Protein AF-A0A380ZPA5-F1 (afdb_monomer_lite)

Foldseek 3Di:
DPDACLLVFQAAVQQVLLLVLLLVLVVVVVDPFAAEEEELAQFLFKHFCPDPSVVVNVRNCNGRLVVLVDDDPPVCCVSCVLVVVLQCVVVVNDNDRGMGGTPVSSSVVSHDPRYAYEYEHQDVVRLVSNCVVCPPPPRYHGYNDRSVVVVVVCPPPDPGHHYDYDDDDDDDPPPPDDD

Structure (mmCIF, N/CA/C/O backbone):
data_AF-A0A380ZPA5-F1
#
_entry.id   AF-A0A380ZPA5-F1
#
loop_
_atom_site.group_PDB
_atom_site.id
_atom_site.type_symbol
_atom_site.label_atom_id
_atom_site.label_alt_id
_atom_site.label_comp_id
_atom_site.label_asym_id
_atom_site.label_entity_id
_atom_site.label_seq_id
_atom_site.pdbx_PDB_ins_code
_atom_site.Cartn_x
_atom_site.Cartn_y
_atom_site.Cartn_z
_atom_site.occupancy
_atom_site.B_iso_or_equiv
_atom_site.auth_seq_id
_atom_site.auth_comp_id
_atom_site.auth_asym_id
_atom_site.auth_atom_id
_atom_site.pdbx_PDB_model_num
ATOM 1 N N . MET A 1 1 ? -4.816 -3.679 -20.929 1.00 52.72 1 MET A N 1
ATOM 2 C CA . MET A 1 1 ? -4.025 -2.424 -20.961 1.00 52.72 1 MET A CA 1
ATOM 3 C C . MET A 1 1 ? -2.560 -2.774 -20.755 1.00 52.72 1 MET A C 1
ATOM 5 O O . MET A 1 1 ? -2.304 -3.643 -19.942 1.00 52.72 1 MET A O 1
ATOM 9 N N . ASN A 1 2 ? -1.623 -2.099 -21.434 1.00 62.94 2 ASN A N 1
ATOM 10 C CA . ASN A 1 2 ? -0.171 -2.324 -21.273 1.00 62.94 2 ASN A CA 1
ATOM 11 C C . ASN A 1 2 ? 0.476 -1.438 -20.187 1.00 62.94 2 ASN A C 1
ATOM 13 O O . ASN A 1 2 ? 1.698 -1.348 -20.111 1.00 62.94 2 ASN A O 1
ATOM 17 N N . TYR A 1 3 ? -0.320 -0.725 -19.385 1.00 69.81 3 TYR A N 1
ATOM 18 C CA . TYR A 1 3 ? 0.208 0.091 -18.297 1.00 69.81 3 TYR A CA 1
ATOM 19 C C . TYR A 1 3 ? 0.603 -0.810 -17.126 1.00 69.81 3 TYR A C 1
ATOM 21 O O . TYR A 1 3 ? -0.211 -1.606 -16.670 1.00 69.81 3 TYR A O 1
ATOM 29 N N . ARG A 1 4 ? 1.832 -0.658 -16.628 1.00 79.19 4 ARG A N 1
ATOM 30 C CA . ARG A 1 4 ? 2.290 -1.298 -15.392 1.00 79.19 4 ARG A CA 1
ATOM 31 C C . ARG A 1 4 ? 2.780 -0.225 -14.440 1.00 79.19 4 ARG A C 1
ATOM 33 O O . ARG A 1 4 ? 3.649 0.570 -14.788 1.00 79.19 4 ARG A O 1
ATOM 40 N N . HIS A 1 5 ? 2.263 -0.235 -13.221 1.00 82.62 5 HIS A N 1
ATOM 41 C CA . HIS A 1 5 ? 2.589 0.793 -12.236 1.00 82.62 5 HIS A CA 1
ATOM 42 C C . HIS A 1 5 ? 4.057 0.740 -11.767 1.00 82.62 5 HIS A C 1
ATOM 44 O O . HIS A 1 5 ? 4.582 1.735 -11.285 1.00 82.62 5 HIS A O 1
ATOM 50 N N . ILE A 1 6 ? 4.764 -0.380 -11.969 1.00 88.50 6 ILE A N 1
ATOM 51 C CA . ILE A 1 6 ? 6.186 -0.525 -11.609 1.00 88.50 6 ILE A CA 1
ATOM 52 C C . ILE A 1 6 ? 7.104 0.521 -12.270 1.00 88.50 6 ILE A C 1
ATOM 54 O O . ILE A 1 6 ? 8.085 0.926 -11.657 1.00 88.50 6 ILE A O 1
ATOM 58 N N . TYR A 1 7 ? 6.765 1.023 -13.464 1.00 86.44 7 TYR A N 1
ATOM 59 C CA . TYR A 1 7 ? 7.535 2.084 -14.134 1.00 86.44 7 TYR A CA 1
ATOM 60 C C . TYR A 1 7 ? 7.435 3.447 -13.435 1.00 86.44 7 TYR A C 1
ATOM 62 O O . TYR A 1 7 ? 8.237 4.330 -13.712 1.00 86.44 7 TYR A O 1
ATOM 70 N N . HIS A 1 8 ? 6.451 3.639 -12.560 1.00 90.25 8 HIS A N 1
ATOM 71 C CA . HIS A 1 8 ? 6.165 4.924 -11.913 1.00 90.25 8 HIS A CA 1
ATOM 72 C C . HIS A 1 8 ? 6.123 4.815 -10.383 1.00 90.25 8 HIS A C 1
ATOM 74 O O . HIS A 1 8 ? 5.915 5.811 -9.692 1.00 90.25 8 HIS A O 1
ATOM 80 N N . ALA A 1 9 ? 6.307 3.605 -9.849 1.00 92.56 9 ALA A N 1
ATOM 81 C CA . ALA A 1 9 ? 6.177 3.326 -8.432 1.00 92.56 9 ALA A CA 1
ATOM 82 C C . ALA A 1 9 ? 7.159 4.178 -7.624 1.00 92.56 9 ALA A C 1
ATOM 84 O O . ALA A 1 9 ? 8.355 4.184 -7.901 1.00 92.56 9 ALA A O 1
ATOM 85 N N . GLY A 1 10 ? 6.649 4.881 -6.617 1.00 92.81 10 GLY A N 1
ATOM 86 C CA . GLY A 1 10 ? 7.468 5.703 -5.729 1.00 92.81 10 GLY A CA 1
ATOM 87 C C . GLY A 1 10 ? 7.876 7.052 -6.312 1.00 92.81 10 GLY A C 1
ATOM 88 O O . GLY A 1 10 ? 8.727 7.717 -5.727 1.00 92.81 10 GLY A O 1
ATOM 89 N N . ASN A 1 11 ? 7.291 7.488 -7.430 1.00 94.19 11 ASN A N 1
ATOM 90 C CA . ASN A 1 11 ? 7.480 8.850 -7.927 1.00 94.19 11 ASN A CA 1
ATOM 91 C C . ASN A 1 11 ? 6.866 9.910 -6.982 1.00 94.19 11 ASN A C 1
ATOM 93 O O . ASN A 1 11 ? 6.245 9.597 -5.964 1.00 94.19 11 ASN A O 1
ATOM 97 N N . PHE A 1 12 ? 7.028 11.196 -7.307 1.00 93.88 12 PHE A N 1
ATOM 98 C CA . PHE A 1 12 ? 6.523 12.283 -6.454 1.00 93.88 12 PHE A CA 1
ATOM 99 C C . PHE A 1 12 ? 4.993 12.243 -6.261 1.00 93.88 12 PHE A C 1
ATOM 101 O O . PHE A 1 12 ? 4.493 12.591 -5.188 1.00 93.88 12 PHE A O 1
ATOM 108 N N . ALA A 1 13 ? 4.246 11.821 -7.289 1.00 90.81 13 ALA A N 1
ATOM 109 C CA . ALA A 1 13 ? 2.791 11.753 -7.239 1.00 90.81 13 ALA A CA 1
ATOM 110 C C . ALA A 1 13 ? 2.343 10.655 -6.271 1.00 90.81 13 ALA A C 1
ATOM 112 O O . ALA A 1 13 ? 1.451 10.884 -5.456 1.00 90.81 13 ALA A O 1
ATOM 113 N N . ASP A 1 14 ? 3.012 9.503 -6.304 1.00 93.50 14 ASP A N 1
ATOM 114 C CA . ASP A 1 14 ? 2.832 8.421 -5.343 1.00 93.50 14 ASP A CA 1
ATOM 115 C C . ASP A 1 14 ? 3.123 8.869 -3.913 1.00 93.50 14 ASP A C 1
ATOM 117 O O . ASP A 1 14 ? 2.301 8.620 -3.034 1.00 93.50 14 ASP A O 1
ATOM 121 N N . VAL A 1 15 ? 4.235 9.573 -3.676 1.00 95.00 15 VAL A N 1
ATOM 122 C CA . VAL A 1 15 ? 4.579 10.102 -2.345 1.00 95.00 15 VAL A CA 1
ATOM 123 C C . VAL A 1 15 ? 3.448 10.976 -1.800 1.00 95.00 15 VAL A C 1
ATOM 125 O O . VAL A 1 15 ? 2.909 10.697 -0.728 1.00 95.00 15 VAL A O 1
ATOM 128 N N . PHE A 1 16 ? 3.025 11.988 -2.559 1.00 93.94 16 PHE A N 1
ATOM 129 C CA . PHE A 1 16 ? 1.959 12.904 -2.143 1.00 93.94 16 PHE A CA 1
ATOM 130 C C . PHE A 1 16 ? 0.638 12.171 -1.860 1.00 93.94 16 PHE A C 1
ATOM 132 O O . PHE A 1 16 ? 0.021 12.324 -0.803 1.00 93.94 16 PHE A O 1
ATOM 139 N N . LYS A 1 17 ? 0.229 11.319 -2.798 1.00 92.50 17 LYS A N 1
ATOM 140 C CA . LYS A 1 17 ? -0.993 10.515 -2.747 1.00 92.50 17 LYS A CA 1
ATOM 141 C C . LYS A 1 17 ? -1.013 9.572 -1.548 1.00 92.50 17 LYS A C 1
ATOM 143 O O . LYS A 1 17 ? -2.009 9.505 -0.831 1.00 92.50 17 LYS A O 1
ATOM 148 N N . HIS A 1 18 ? 0.078 8.857 -1.302 1.00 96.00 18 HIS A N 1
ATOM 149 C CA . HIS A 1 18 ? 0.172 7.868 -0.233 1.00 96.00 18 HIS A CA 1
ATOM 150 C C . HIS A 1 18 ? 0.243 8.497 1.160 1.00 96.00 18 HIS A C 1
ATOM 152 O O . HIS A 1 18 ? -0.350 7.947 2.095 1.00 96.00 18 HIS A O 1
ATOM 158 N N . ILE A 1 19 ? 0.852 9.680 1.292 1.00 95.75 19 ILE A N 1
ATOM 159 C CA . ILE A 1 19 ? 0.749 10.486 2.515 1.00 95.75 19 ILE A CA 1
ATOM 160 C C . ILE A 1 19 ? -0.722 10.837 2.775 1.00 95.75 19 ILE A C 1
ATOM 162 O O . ILE A 1 19 ? -1.240 10.553 3.855 1.00 95.75 19 ILE A O 1
ATOM 166 N N . ILE A 1 20 ? -1.436 11.376 1.780 1.00 95.44 20 ILE A N 1
ATOM 167 C CA . ILE A 1 20 ? -2.852 11.756 1.927 1.00 95.44 20 ILE A CA 1
ATOM 168 C C . ILE A 1 20 ? -3.727 10.558 2.298 1.00 95.44 20 ILE A C 1
ATOM 170 O O . ILE A 1 20 ? -4.506 10.644 3.247 1.00 95.44 20 ILE A O 1
ATOM 174 N N . VAL A 1 21 ? -3.588 9.432 1.595 1.00 95.00 21 VAL A N 1
ATOM 175 C CA . VAL A 1 21 ? -4.346 8.203 1.889 1.00 95.00 21 VAL A CA 1
ATOM 176 C C . VAL A 1 21 ? -4.121 7.767 3.331 1.00 95.00 21 VAL A C 1
ATOM 178 O O . VAL A 1 21 ? -5.083 7.511 4.055 1.00 95.00 21 VAL A O 1
ATOM 181 N N . THR A 1 22 ? -2.867 7.756 3.778 1.00 96.19 22 THR A N 1
ATOM 182 C CA . THR A 1 22 ? -2.514 7.396 5.154 1.00 96.19 22 THR A CA 1
ATOM 183 C C . THR A 1 22 ? -3.176 8.335 6.164 1.00 96.19 22 THR A C 1
ATOM 185 O O . THR A 1 22 ? -3.784 7.877 7.134 1.00 96.19 22 THR A O 1
ATOM 188 N N . ARG A 1 23 ? -3.168 9.650 5.906 1.00 96.06 23 ARG A N 1
ATOM 189 C CA . ARG A 1 23 ? -3.843 10.643 6.761 1.00 96.06 23 ARG A CA 1
ATOM 190 C C . ARG A 1 23 ? -5.354 10.466 6.811 1.00 96.06 23 ARG A C 1
ATOM 192 O O . ARG A 1 23 ? -5.941 10.624 7.881 1.00 96.06 23 ARG A O 1
ATOM 199 N N . ILE A 1 24 ? -5.986 10.132 5.689 1.00 95.62 24 ILE A N 1
ATOM 200 C CA . ILE A 1 24 ? -7.429 9.873 5.633 1.00 95.62 24 ILE A CA 1
ATOM 201 C C . ILE A 1 24 ? -7.773 8.641 6.472 1.00 95.62 24 ILE A C 1
ATOM 203 O O . ILE A 1 24 ? -8.703 8.697 7.277 1.00 95.62 24 ILE A O 1
ATOM 207 N N . VAL A 1 25 ? -7.013 7.550 6.343 1.00 95.81 25 VAL A N 1
ATOM 208 C CA . VAL A 1 25 ? -7.244 6.330 7.132 1.00 95.81 25 VAL A CA 1
ATOM 209 C C . VAL A 1 25 ? -7.048 6.600 8.629 1.00 95.81 25 VAL A C 1
ATOM 211 O O . VAL A 1 25 ? -7.915 6.242 9.429 1.00 95.81 25 VAL A O 1
ATOM 214 N N . GLU A 1 26 ? -5.985 7.313 9.014 1.00 96.50 26 GLU A N 1
ATOM 215 C CA . GLU A 1 26 ? -5.761 7.737 10.405 1.00 96.50 26 GLU A CA 1
ATOM 216 C C . GLU A 1 26 ? -6.884 8.619 10.954 1.00 96.50 26 GLU A C 1
ATOM 218 O O . GLU A 1 26 ? -7.314 8.469 12.101 1.00 96.50 26 GLU A O 1
ATOM 223 N N . TYR A 1 27 ? -7.422 9.514 10.130 1.00 95.56 27 TYR A N 1
ATOM 224 C CA . TYR A 1 27 ? -8.558 10.335 10.522 1.00 95.56 27 TYR A CA 1
ATOM 225 C C . TYR A 1 27 ? -9.833 9.502 10.724 1.00 95.56 27 TYR A C 1
ATOM 227 O O . TYR A 1 27 ? -10.533 9.682 11.724 1.00 95.56 27 TYR A O 1
ATOM 235 N N . LEU A 1 28 ? -10.127 8.557 9.824 1.00 94.69 28 LEU A N 1
ATOM 236 C CA . LEU A 1 28 ? -11.307 7.688 9.923 1.00 94.69 28 LEU A CA 1
ATOM 237 C C . LEU A 1 28 ? -11.281 6.801 11.177 1.00 94.69 28 LEU A C 1
ATOM 239 O O . LEU A 1 28 ? -12.335 6.574 11.779 1.00 94.69 28 LEU A O 1
ATOM 243 N N . LYS A 1 29 ? -10.092 6.378 11.629 1.00 94.81 29 LYS A N 1
ATOM 244 C CA . LYS A 1 29 ? -9.905 5.601 12.871 1.00 94.81 29 LYS A CA 1
ATOM 245 C C . LYS A 1 29 ? -10.393 6.322 14.132 1.00 94.81 29 LYS A C 1
ATOM 247 O O . LYS A 1 29 ? -10.665 5.648 15.124 1.00 94.81 29 LYS A O 1
ATOM 252 N N . ARG A 1 30 ? -10.555 7.653 14.105 1.00 94.69 30 ARG A N 1
ATOM 253 C CA . ARG A 1 30 ? -11.066 8.444 15.244 1.00 94.69 30 ARG A CA 1
ATOM 254 C C . ARG A 1 30 ? -12.532 8.158 15.571 1.00 94.69 30 ARG A C 1
ATOM 256 O O . ARG A 1 30 ? -12.965 8.432 16.684 1.00 94.69 30 ARG A O 1
ATOM 263 N N . LYS A 1 31 ? -13.307 7.621 14.623 1.00 92.50 31 LYS A N 1
ATOM 264 C CA . LYS A 1 31 ? -14.671 7.142 14.885 1.00 92.50 31 LYS A CA 1
ATOM 265 C C . LYS A 1 31 ? -14.624 5.666 15.261 1.00 92.50 31 LYS A C 1
ATOM 267 O O . LYS A 1 31 ? -14.025 4.870 14.546 1.00 92.50 31 LYS A O 1
ATOM 272 N N . GLU A 1 32 ? -15.313 5.273 16.329 1.00 91.12 32 GLU A N 1
ATOM 273 C CA . GLU A 1 32 ? -15.375 3.865 16.765 1.00 91.12 32 GLU A CA 1
ATOM 274 C C . GLU A 1 32 ? -15.997 2.944 15.705 1.00 91.12 32 GLU A C 1
ATOM 276 O O . GLU A 1 32 ? -15.604 1.786 15.544 1.00 91.12 32 GLU A O 1
ATOM 281 N N . LYS A 1 33 ? -16.941 3.490 14.931 1.00 92.69 33 LYS A N 1
ATOM 282 C CA . LYS A 1 33 ? -17.613 2.788 13.841 1.00 92.69 33 LYS A CA 1
ATOM 283 C C . LYS A 1 33 ? -16.607 2.270 12.809 1.00 92.69 33 LYS A C 1
ATOM 285 O O . LYS A 1 33 ? -15.694 2.988 12.400 1.00 92.69 33 LYS A O 1
ATOM 290 N N . ALA A 1 34 ? -16.825 1.039 12.352 1.00 93.25 34 ALA A N 1
ATOM 291 C CA . ALA A 1 34 ? -16.053 0.452 11.266 1.00 93.25 34 ALA A CA 1
ATOM 292 C C . ALA A 1 34 ? -16.174 1.278 9.975 1.00 93.25 34 ALA A C 1
ATOM 294 O O . ALA A 1 34 ? -17.246 1.810 9.653 1.00 93.25 34 ALA A O 1
ATOM 295 N N . PHE A 1 35 ? -15.091 1.317 9.205 1.00 92.81 35 PHE A N 1
ATOM 296 C CA . PHE A 1 35 ? -15.091 1.849 7.845 1.00 92.81 35 PHE A CA 1
ATOM 297 C C . PHE A 1 35 ? -14.567 0.815 6.846 1.00 92.81 35 PHE A C 1
ATOM 299 O O . PHE A 1 35 ? -13.925 -0.181 7.199 1.00 92.81 35 PHE A O 1
ATOM 306 N N . ARG A 1 36 ? -14.877 1.044 5.572 1.00 93.06 36 ARG A N 1
ATOM 307 C CA . ARG A 1 36 ? -14.347 0.267 4.455 1.00 93.06 36 ARG A CA 1
ATOM 308 C C . ARG A 1 36 ? -13.604 1.183 3.501 1.00 93.06 36 ARG A C 1
ATOM 310 O O . ARG A 1 36 ? -14.119 2.231 3.128 1.00 93.06 36 ARG A O 1
ATOM 317 N N . VAL A 1 37 ? -12.438 0.749 3.055 1.00 94.19 37 VAL A N 1
ATOM 318 C CA . VAL A 1 37 ? -11.721 1.401 1.961 1.00 94.19 37 VAL A CA 1
ATOM 319 C C . VAL A 1 37 ? -11.920 0.596 0.686 1.00 94.19 37 VAL A C 1
ATOM 321 O O . VAL A 1 37 ? -11.845 -0.633 0.711 1.00 94.19 37 VAL A O 1
ATOM 324 N N . ILE A 1 38 ? -12.215 1.289 -0.408 1.00 93.19 38 ILE A N 1
ATOM 325 C CA . ILE A 1 38 ? -12.320 0.726 -1.749 1.00 93.19 38 ILE A CA 1
ATOM 326 C C . ILE A 1 38 ? -11.183 1.326 -2.569 1.00 93.19 38 ILE A C 1
ATOM 328 O O . ILE A 1 38 ? -11.193 2.510 -2.894 1.00 93.19 38 ILE A O 1
ATOM 332 N N . ASP A 1 39 ? -10.187 0.515 -2.880 1.00 93.31 39 ASP A N 1
ATOM 333 C CA . ASP A 1 39 ? -9.111 0.894 -3.783 1.00 93.31 39 ASP A CA 1
ATOM 334 C C . ASP A 1 39 ? -9.486 0.428 -5.188 1.00 93.31 39 ASP A C 1
ATOM 336 O O . ASP A 1 39 ? -9.555 -0.773 -5.444 1.00 93.31 39 ASP A O 1
ATOM 340 N N . THR A 1 40 ? -9.832 1.369 -6.067 1.00 90.12 40 THR A N 1
ATOM 341 C CA . THR A 1 40 ? -10.398 1.040 -7.387 1.00 90.12 40 THR A CA 1
ATOM 342 C C . THR A 1 40 ? -9.342 0.609 -8.403 1.00 90.12 40 THR A C 1
ATOM 344 O O . THR A 1 40 ? -9.694 -0.015 -9.399 1.00 90.12 40 THR A O 1
ATOM 347 N N . HIS A 1 41 ? -8.078 0.962 -8.161 1.00 90.75 41 HIS A N 1
ATOM 348 C CA . HIS A 1 41 ? -6.939 0.707 -9.044 1.00 90.75 41 HIS A CA 1
ATOM 349 C C . HIS A 1 41 ? -5.741 0.311 -8.171 1.00 90.75 41 HIS A C 1
ATOM 351 O O . HIS A 1 41 ? -4.811 1.093 -7.953 1.00 90.75 41 HIS A O 1
ATOM 357 N N . ALA A 1 42 ? -5.827 -0.894 -7.614 1.00 92.44 42 ALA A N 1
ATOM 358 C CA . ALA A 1 42 ? -4.975 -1.380 -6.535 1.00 92.44 42 ALA A CA 1
ATOM 359 C C . ALA A 1 42 ? -3.543 -1.754 -6.974 1.00 92.44 42 ALA A C 1
ATOM 361 O O . ALA A 1 42 ? -2.619 -1.747 -6.151 1.00 92.44 42 ALA A O 1
ATOM 362 N N . GLY A 1 43 ? -3.332 -2.084 -8.250 1.00 93.38 43 GLY A N 1
ATOM 363 C CA . GLY A 1 43 ? -2.051 -2.565 -8.760 1.00 93.38 43 GLY A CA 1
ATOM 364 C C . GLY A 1 43 ? -1.622 -3.882 -8.108 1.00 93.38 43 GLY A C 1
ATOM 365 O O . GLY A 1 43 ? -2.445 -4.695 -7.702 1.00 93.38 43 GLY A O 1
ATOM 366 N N . ILE A 1 44 ? -0.311 -4.092 -7.962 1.00 95.81 44 ILE A N 1
ATOM 367 C CA . ILE A 1 44 ? 0.256 -5.348 -7.416 1.00 95.81 44 ILE A CA 1
ATOM 368 C C . ILE A 1 44 ? 0.543 -5.309 -5.908 1.00 95.81 44 ILE A C 1
ATOM 370 O O . ILE A 1 44 ? 1.048 -6.272 -5.330 1.00 95.81 44 ILE A O 1
ATOM 374 N N . GLY A 1 45 ? 0.249 -4.188 -5.249 1.00 96.31 45 GLY A N 1
ATOM 375 C CA . GLY A 1 45 ? 0.438 -4.005 -3.811 1.00 96.31 45 GLY A CA 1
ATOM 376 C C . GLY A 1 45 ? 1.869 -3.664 -3.376 1.00 96.31 45 GL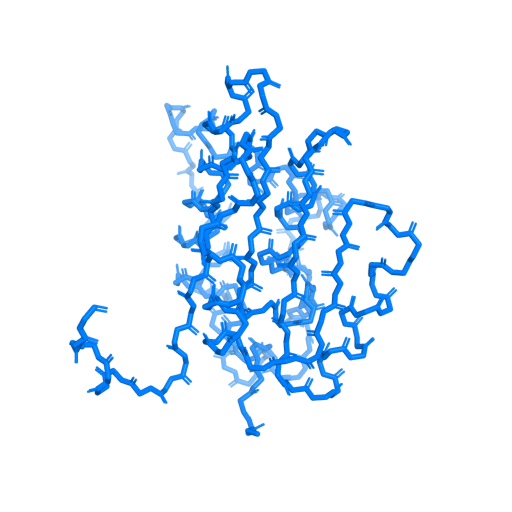Y A C 1
ATOM 377 O O . GLY A 1 45 ? 2.019 -2.743 -2.584 1.00 96.31 45 GLY A O 1
ATOM 378 N N . ILE A 1 46 ? 2.913 -4.347 -3.863 1.00 97.00 46 ILE A N 1
ATOM 379 C CA . ILE A 1 46 ? 4.326 -4.015 -3.563 1.00 97.00 46 ILE A CA 1
ATOM 380 C C . ILE A 1 46 ? 5.151 -3.994 -4.842 1.00 97.00 46 ILE A C 1
ATOM 382 O O . ILE A 1 46 ? 5.040 -4.896 -5.669 1.00 97.00 46 ILE A O 1
ATOM 386 N N . TYR A 1 47 ? 6.015 -2.992 -4.962 1.00 96.12 47 TYR A N 1
ATOM 387 C CA . TYR A 1 47 ? 6.866 -2.762 -6.121 1.00 96.12 47 TYR A CA 1
ATOM 388 C C . TYR A 1 47 ? 8.340 -2.909 -5.742 1.00 96.12 47 TYR A C 1
ATOM 390 O O . TYR A 1 47 ? 8.780 -2.298 -4.773 1.00 96.12 47 TYR A O 1
ATOM 398 N N . ASN A 1 48 ? 9.102 -3.697 -6.505 1.00 95.69 48 ASN A N 1
ATOM 399 C CA . ASN A 1 48 ? 10.553 -3.800 -6.342 1.00 95.69 48 ASN A CA 1
ATOM 400 C C . ASN A 1 48 ? 11.258 -2.705 -7.163 1.00 95.69 48 ASN A C 1
ATOM 402 O O . ASN A 1 48 ? 11.340 -2.800 -8.389 1.00 95.69 48 ASN A O 1
ATOM 406 N N . LEU A 1 49 ? 11.792 -1.689 -6.492 1.00 95.00 49 LEU A N 1
ATOM 407 C CA . LEU A 1 49 ? 12.473 -0.546 -7.105 1.00 95.00 49 LEU A CA 1
ATOM 408 C C . LEU A 1 49 ? 13.849 -0.893 -7.701 1.00 95.00 49 LEU A C 1
ATOM 410 O O . LEU A 1 49 ? 14.358 -0.123 -8.515 1.00 95.00 49 LEU A O 1
ATOM 414 N N . SER A 1 50 ? 14.405 -2.066 -7.369 1.00 92.62 50 SER A N 1
ATOM 415 C CA . SER A 1 50 ? 15.614 -2.620 -8.009 1.00 92.62 50 SER A CA 1
ATOM 416 C C . SER A 1 50 ? 15.335 -3.365 -9.325 1.00 92.62 50 SER A C 1
ATOM 418 O O . SER A 1 50 ? 16.250 -3.865 -9.979 1.00 92.62 50 SER A O 1
ATOM 420 N N . SER A 1 51 ? 14.064 -3.477 -9.733 1.00 92.25 51 SER A N 1
ATOM 421 C CA . SER A 1 51 ? 13.688 -4.145 -10.985 1.00 92.25 51 SER A CA 1
ATOM 422 C C . SER A 1 51 ? 14.154 -3.378 -12.227 1.00 92.25 51 SER A C 1
ATOM 424 O O . SER A 1 51 ? 14.281 -2.149 -12.225 1.00 92.25 51 SER A O 1
ATOM 426 N N . LEU A 1 52 ? 14.352 -4.103 -13.333 1.00 91.88 52 LEU A N 1
ATOM 427 C CA . LEU A 1 52 ? 14.699 -3.511 -14.630 1.00 91.88 52 LEU A CA 1
ATOM 428 C C . LEU A 1 52 ? 13.650 -2.485 -15.079 1.00 91.88 52 LEU A C 1
ATOM 430 O O . LEU A 1 52 ? 13.990 -1.457 -15.661 1.00 91.88 52 LEU A O 1
ATOM 434 N N . GLU A 1 53 ? 12.374 -2.746 -14.806 1.00 90.94 53 GLU A N 1
ATOM 435 C CA . GLU A 1 53 ? 11.262 -1.859 -15.122 1.00 90.94 53 GLU A CA 1
ATOM 436 C C . GLU A 1 53 ? 11.338 -0.542 -14.353 1.00 90.94 53 GLU A C 1
ATOM 438 O O . GLU A 1 53 ? 11.238 0.517 -14.971 1.00 90.94 53 GLU A O 1
ATOM 443 N N . ALA A 1 54 ? 11.574 -0.591 -13.040 1.00 89.75 54 ALA A N 1
ATOM 444 C CA . ALA A 1 54 ? 11.734 0.611 -12.225 1.00 89.75 54 ALA A CA 1
ATOM 445 C C . ALA A 1 54 ? 12.976 1.418 -12.640 1.00 89.75 54 ALA A C 1
ATOM 447 O O . ALA A 1 54 ? 12.950 2.649 -12.646 1.00 89.75 54 ALA A O 1
ATOM 448 N N . HIS A 1 55 ? 14.059 0.746 -13.044 1.00 90.69 55 HIS A N 1
ATOM 449 C CA . HIS A 1 55 ? 15.279 1.408 -13.508 1.00 90.69 55 HIS A CA 1
ATOM 450 C C . HIS A 1 55 ? 15.158 2.066 -14.887 1.00 90.69 55 HIS A C 1
ATOM 452 O O . HIS A 1 55 ? 15.879 3.032 -15.136 1.00 90.69 55 HIS A O 1
ATOM 458 N N . LYS A 1 56 ? 14.259 1.591 -15.763 1.00 91.31 56 LYS A N 1
ATOM 459 C CA . LYS A 1 56 ? 14.043 2.185 -17.098 1.00 91.31 56 LYS A CA 1
ATOM 460 C C . LYS A 1 56 ? 13.636 3.657 -17.032 1.00 91.31 56 LYS A C 1
ATOM 462 O O . LYS A 1 56 ? 14.040 4.424 -17.897 1.00 91.31 56 LYS A O 1
ATOM 467 N N . THR A 1 57 ? 12.841 4.040 -16.036 1.00 91.12 57 THR A N 1
ATOM 468 C CA . THR A 1 57 ? 12.415 5.433 -15.819 1.00 91.12 57 THR A CA 1
ATOM 469 C C . THR A 1 57 ? 13.165 6.074 -14.653 1.00 91.12 57 THR A C 1
ATOM 471 O O . THR A 1 57 ? 13.528 7.244 -14.722 1.00 91.12 57 THR A O 1
ATOM 474 N N . GLY A 1 58 ? 13.417 5.316 -13.580 1.00 91.31 58 GLY A N 1
ATOM 475 C CA . GLY A 1 58 ? 14.092 5.796 -12.380 1.00 91.31 58 GLY A CA 1
ATOM 476 C C . GLY A 1 58 ? 13.311 6.842 -11.581 1.00 91.31 58 GLY A C 1
ATOM 477 O O . GLY A 1 58 ? 13.920 7.504 -10.744 1.00 91.31 58 GLY A O 1
ATOM 478 N N . GLU A 1 59 ? 12.000 7.002 -11.809 1.00 93.81 59 GLU A N 1
ATOM 479 C CA . GLU A 1 59 ? 11.193 8.077 -11.196 1.00 93.81 59 GLU A CA 1
ATOM 480 C C . GLU A 1 59 ? 11.201 8.048 -9.660 1.00 93.81 59 GLU A C 1
ATOM 482 O O . GLU A 1 59 ? 11.101 9.091 -9.014 1.00 93.81 59 GLU A O 1
ATOM 487 N N . TRP A 1 60 ? 11.365 6.866 -9.063 1.00 94.62 60 TRP A N 1
ATOM 488 C CA . TRP A 1 60 ? 11.427 6.685 -7.613 1.00 94.62 60 TRP A CA 1
ATOM 489 C C . TRP A 1 60 ? 12.587 7.435 -6.947 1.00 94.62 60 TRP A C 1
ATOM 491 O O . TRP A 1 60 ? 12.490 7.800 -5.773 1.00 94.62 60 TRP A O 1
ATOM 501 N N . ARG A 1 61 ? 13.667 7.704 -7.696 1.00 94.06 61 ARG A N 1
ATOM 502 C CA . ARG A 1 61 ? 14.835 8.440 -7.193 1.00 94.06 61 ARG A CA 1
ATOM 503 C C . ARG A 1 61 ? 14.480 9.885 -6.859 1.00 94.06 61 ARG A C 1
ATOM 505 O O . ARG A 1 61 ? 14.846 10.373 -5.797 1.00 94.06 61 ARG A O 1
ATOM 512 N N . GLU A 1 62 ? 13.702 10.530 -7.726 1.00 93.69 62 GLU A N 1
ATOM 513 C CA . GLU A 1 62 ? 13.220 11.906 -7.531 1.00 93.69 62 GLU A CA 1
ATOM 514 C C . GLU A 1 62 ? 11.937 11.988 -6.693 1.00 93.69 62 GLU A C 1
ATOM 516 O O . GLU A 1 62 ? 11.540 13.074 -6.273 1.00 93.69 62 GLU A O 1
ATOM 521 N N . GLY A 1 63 ? 11.284 10.853 -6.441 1.00 94.69 63 GLY A N 1
ATOM 522 C CA . GLY A 1 63 ? 10.144 10.745 -5.539 1.00 94.69 63 GLY A CA 1
ATOM 523 C C . GLY A 1 63 ? 10.567 10.314 -4.141 1.00 94.69 63 GLY A C 1
ATOM 524 O O . GLY A 1 63 ? 11.054 11.115 -3.342 1.00 94.69 63 GLY A O 1
ATOM 525 N N . ILE A 1 64 ? 10.341 9.040 -3.827 1.00 94.44 64 ILE A N 1
ATOM 526 C CA . ILE A 1 64 ? 10.478 8.514 -2.472 1.00 94.44 64 ILE A CA 1
ATOM 527 C C . ILE A 1 64 ? 11.914 8.569 -1.942 1.00 94.44 64 ILE A C 1
ATOM 529 O O . ILE A 1 64 ? 12.110 8.956 -0.791 1.00 94.44 64 ILE A O 1
ATOM 533 N N . GLN A 1 65 ? 12.923 8.256 -2.760 1.00 93.00 65 GLN A N 1
ATOM 534 C CA . GLN A 1 65 ? 14.315 8.273 -2.294 1.00 93.00 65 GLN A CA 1
ATOM 535 C C . GLN A 1 65 ? 14.747 9.688 -1.905 1.00 93.00 65 GLN A C 1
ATOM 537 O O . GLN A 1 65 ? 15.329 9.900 -0.839 1.00 93.00 65 GLN A O 1
ATOM 542 N N . ARG A 1 66 ? 14.429 10.674 -2.753 1.00 93.00 66 ARG A N 1
ATOM 543 C CA . ARG A 1 66 ? 14.675 12.088 -2.468 1.00 93.00 66 ARG A CA 1
ATOM 544 C C . ARG A 1 66 ? 13.910 12.559 -1.235 1.00 93.00 66 ARG A C 1
ATOM 546 O O . ARG A 1 66 ? 14.476 13.307 -0.443 1.00 93.00 66 ARG A O 1
ATOM 553 N N . PHE A 1 67 ? 12.664 12.116 -1.061 1.00 92.94 67 PHE A N 1
ATOM 554 C CA . PHE A 1 67 ? 11.867 12.447 0.119 1.00 92.94 67 PHE A CA 1
ATOM 555 C C . PHE A 1 67 ? 12.525 11.940 1.410 1.00 92.94 67 PHE A C 1
ATOM 557 O O . PHE A 1 67 ? 12.723 12.734 2.324 1.00 92.94 67 PHE A O 1
ATOM 564 N N . LEU A 1 68 ? 12.916 10.659 1.481 1.00 89.31 68 LEU A N 1
ATOM 565 C CA . LEU A 1 68 ? 13.544 10.095 2.689 1.00 89.31 68 LEU A CA 1
ATOM 566 C C . LEU A 1 68 ? 14.941 10.666 2.968 1.00 89.31 68 LEU A C 1
ATOM 568 O O . LEU A 1 68 ? 15.383 10.686 4.112 1.00 89.31 68 LEU A O 1
ATOM 572 N N . SER A 1 69 ? 15.634 11.144 1.934 1.00 89.50 69 SER A N 1
ATOM 573 C CA . SER A 1 69 ? 16.955 11.771 2.074 1.00 89.50 69 SER A CA 1
ATOM 574 C C . SER A 1 69 ? 16.885 13.223 2.569 1.00 89.50 69 SER A C 1
ATOM 576 O O . SER A 1 69 ? 17.911 13.793 2.942 1.00 89.50 69 SER A O 1
ATOM 578 N N . ALA A 1 70 ? 15.705 13.851 2.541 1.00 89.88 70 ALA A N 1
ATOM 579 C CA . ALA A 1 70 ? 15.523 15.235 2.955 1.00 89.88 70 ALA A CA 1
ATOM 580 C C . ALA A 1 70 ? 15.225 15.335 4.463 1.00 89.88 70 ALA A C 1
ATOM 582 O O . ALA A 1 70 ? 14.509 14.497 5.012 1.00 89.88 70 ALA A O 1
ATOM 583 N N . PRO A 1 71 ? 15.718 16.379 5.155 1.00 89.19 71 PRO A N 1
ATOM 584 C CA . PRO A 1 71 ? 15.350 16.614 6.543 1.00 89.19 71 PRO A CA 1
ATOM 585 C C . PRO A 1 71 ? 13.849 16.914 6.643 1.00 89.19 71 PRO A C 1
ATOM 587 O O . PRO A 1 71 ? 13.351 17.861 6.034 1.00 89.19 71 PRO A O 1
ATOM 590 N N . ILE A 1 72 ? 13.134 16.111 7.432 1.00 89.19 72 ILE A N 1
ATOM 591 C CA . ILE A 1 72 ? 11.710 16.311 7.711 1.00 89.19 72 ILE A CA 1
ATOM 592 C C . ILE A 1 72 ? 11.574 17.284 8.894 1.00 89.19 72 ILE A C 1
ATOM 594 O O . ILE A 1 72 ? 12.124 16.998 9.964 1.00 89.19 72 ILE A O 1
ATOM 598 N N . PRO A 1 73 ? 10.849 18.410 8.736 1.00 91.62 73 PRO A N 1
ATOM 599 C CA . PRO A 1 73 ? 10.540 19.324 9.833 1.00 91.62 73 PRO A CA 1
ATOM 600 C C . PRO A 1 73 ? 9.895 18.604 11.024 1.00 91.62 73 PRO A C 1
ATOM 602 O O . PRO A 1 73 ? 9.057 17.721 10.840 1.00 91.62 73 PRO A O 1
ATOM 605 N N . GLU A 1 74 ? 10.281 18.976 12.246 1.00 90.06 74 GLU A N 1
ATOM 606 C CA . GLU A 1 74 ? 9.847 18.288 13.473 1.00 90.06 74 GLU A CA 1
ATOM 607 C C . GLU A 1 74 ? 8.319 18.253 13.622 1.00 90.06 74 GLU A C 1
ATOM 609 O O . GLU A 1 74 ? 7.742 17.238 14.004 1.00 90.06 74 GLU A O 1
ATOM 614 N N . ASP A 1 75 ? 7.654 19.339 13.238 1.00 91.38 75 ASP A N 1
ATOM 615 C CA . ASP A 1 75 ? 6.201 19.499 13.256 1.00 91.38 75 ASP A CA 1
ATOM 616 C C . ASP A 1 75 ? 5.468 18.591 12.253 1.00 91.38 75 ASP A C 1
ATOM 618 O O . ASP A 1 75 ? 4.282 18.299 12.432 1.00 91.38 75 ASP A O 1
ATOM 622 N N . LEU A 1 76 ? 6.163 18.095 11.224 1.00 92.31 76 LEU A N 1
ATOM 623 C CA . LEU A 1 76 ? 5.610 17.177 10.228 1.00 92.31 76 LEU A CA 1
ATOM 624 C C . LEU A 1 76 ? 5.871 15.701 10.538 1.00 92.31 76 LEU A C 1
ATOM 626 O O . LEU A 1 76 ? 5.187 14.852 9.963 1.00 92.31 76 LEU A O 1
ATOM 630 N N . LYS A 1 77 ? 6.791 15.369 11.452 1.00 91.44 77 LYS A N 1
ATOM 631 C CA . LYS A 1 77 ? 7.136 13.970 11.763 1.00 91.44 77 LYS A CA 1
ATOM 632 C C . LYS A 1 77 ? 5.916 13.167 12.199 1.00 91.44 77 LYS A C 1
ATOM 634 O O . LYS A 1 77 ? 5.503 12.262 11.488 1.00 91.44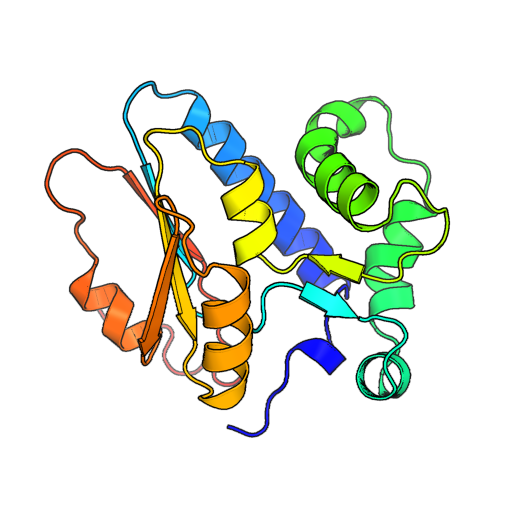 77 LYS A O 1
ATOM 639 N N . THR A 1 78 ? 5.206 13.617 13.234 1.00 92.31 78 THR A N 1
ATOM 640 C CA . THR A 1 78 ? 3.973 12.962 13.719 1.00 92.31 78 THR A CA 1
ATOM 641 C C . THR A 1 78 ? 2.885 12.829 12.648 1.00 92.31 78 THR A C 1
ATOM 643 O O . THR A 1 78 ? 2.043 11.926 12.695 1.00 92.31 78 THR A O 1
ATOM 646 N N . LEU A 1 79 ? 2.858 13.736 11.666 1.00 94.38 79 LEU A N 1
ATOM 647 C CA . LEU A 1 79 ? 1.931 13.632 10.545 1.00 94.38 79 LEU A CA 1
ATOM 648 C C . LEU A 1 79 ? 2.302 12.457 9.628 1.00 94.38 79 LEU A C 1
ATOM 650 O O . LEU A 1 79 ? 1.404 11.732 9.185 1.00 94.38 79 LEU A O 1
ATOM 654 N N . LEU A 1 80 ? 3.596 12.291 9.366 1.00 95.75 80 LEU A N 1
ATOM 655 C CA . LEU A 1 80 ? 4.178 11.367 8.398 1.00 95.75 80 LEU A CA 1
ATOM 656 C C . LEU A 1 80 ? 4.504 9.985 8.978 1.00 95.75 80 LEU A C 1
ATOM 658 O O . LEU A 1 80 ? 4.503 9.026 8.209 1.00 95.75 80 LEU A O 1
ATOM 662 N N . ASP A 1 81 ? 4.705 9.859 10.294 1.00 94.94 81 ASP A N 1
ATOM 663 C CA . ASP A 1 81 ? 5.107 8.614 10.966 1.00 94.94 81 ASP A CA 1
ATOM 664 C C . ASP A 1 81 ? 4.293 7.391 10.521 1.00 94.94 81 ASP A C 1
ATOM 666 O O . ASP A 1 81 ? 4.900 6.376 10.189 1.00 94.94 81 ASP A O 1
ATOM 670 N N . PRO A 1 82 ? 2.944 7.431 10.419 1.00 96.12 82 PRO A N 1
ATOM 671 C CA . PRO A 1 82 ? 2.194 6.242 10.018 1.00 96.12 82 PRO A CA 1
ATOM 672 C C . PRO A 1 82 ? 2.535 5.762 8.601 1.00 96.12 82 PRO A C 1
ATOM 674 O O . PRO A 1 82 ? 2.428 4.574 8.322 1.00 96.12 82 PRO A O 1
ATOM 677 N N . TRP A 1 83 ? 2.943 6.668 7.709 1.00 96.81 83 TRP A N 1
ATOM 678 C CA . TRP A 1 83 ? 3.360 6.333 6.350 1.00 96.81 83 TRP A CA 1
ATOM 679 C C . TRP A 1 83 ? 4.833 5.907 6.307 1.00 96.81 83 TRP A C 1
ATOM 681 O O . TRP A 1 83 ? 5.126 4.846 5.754 1.00 96.81 83 TRP A O 1
ATOM 691 N N . CYS A 1 84 ? 5.733 6.667 6.945 1.00 94.94 84 CYS A N 1
ATOM 692 C CA . CYS A 1 84 ? 7.160 6.332 7.022 1.00 94.94 84 CYS A CA 1
ATOM 693 C C . CYS A 1 84 ? 7.381 4.967 7.685 1.00 94.94 84 CYS A C 1
ATOM 695 O O . CYS A 1 84 ? 8.032 4.113 7.099 1.00 94.94 84 CYS A O 1
ATOM 697 N N . ASN A 1 85 ? 6.720 4.694 8.815 1.00 95.00 85 ASN A N 1
ATOM 698 C CA . ASN A 1 85 ? 6.861 3.430 9.543 1.00 95.00 85 ASN A CA 1
ATOM 699 C C . ASN A 1 85 ? 6.490 2.203 8.696 1.00 95.00 85 ASN A C 1
ATOM 701 O O . ASN A 1 85 ? 7.067 1.136 8.883 1.00 95.00 85 ASN A O 1
ATOM 705 N N . ILE A 1 86 ? 5.527 2.319 7.770 1.00 96.69 86 ILE A N 1
ATOM 706 C CA . ILE A 1 86 ? 5.165 1.204 6.877 1.00 96.69 86 ILE A CA 1
ATOM 707 C C . ILE A 1 86 ? 6.249 0.984 5.819 1.00 96.69 86 ILE A C 1
ATOM 709 O O . ILE A 1 86 ? 6.545 -0.162 5.482 1.00 96.69 86 ILE A O 1
ATOM 713 N N . ILE A 1 87 ? 6.829 2.063 5.289 1.00 95.69 87 ILE A N 1
ATOM 714 C CA . ILE A 1 87 ? 7.936 1.986 4.328 1.00 95.69 87 ILE A CA 1
ATOM 715 C C . ILE A 1 87 ? 9.173 1.401 5.011 1.00 95.69 87 ILE A C 1
ATOM 717 O O . ILE A 1 87 ? 9.760 0.461 4.478 1.00 95.69 87 ILE A O 1
ATOM 721 N N . ASP A 1 88 ? 9.507 1.882 6.205 1.00 93.94 88 ASP A N 1
ATOM 722 C CA . ASP A 1 88 ? 10.651 1.412 6.984 1.00 93.94 88 ASP A CA 1
ATOM 723 C C . ASP A 1 88 ? 10.487 -0.060 7.364 1.00 93.94 88 ASP A C 1
ATOM 725 O O . ASP A 1 88 ? 11.393 -0.857 7.141 1.00 93.94 88 ASP A O 1
ATOM 729 N N . ALA A 1 89 ? 9.306 -0.463 7.848 1.00 94.19 89 ALA A N 1
ATOM 730 C CA . ALA A 1 89 ? 9.023 -1.861 8.175 1.00 94.19 89 ALA A CA 1
ATOM 731 C C . ALA A 1 89 ? 9.105 -2.785 6.950 1.00 94.19 89 ALA A C 1
ATOM 733 O O . ALA A 1 89 ? 9.496 -3.942 7.081 1.00 94.19 89 ALA A O 1
ATOM 734 N N . LEU A 1 90 ? 8.742 -2.293 5.761 1.00 94.94 90 LEU A N 1
ATOM 735 C CA . LEU A 1 90 ? 8.844 -3.063 4.521 1.00 94.94 90 LEU A CA 1
ATOM 736 C C . LEU A 1 90 ? 10.294 -3.226 4.038 1.00 94.94 90 LEU A C 1
ATOM 738 O O . LEU A 1 90 ? 10.590 -4.192 3.337 1.00 94.94 90 LEU A O 1
ATOM 742 N N . ASN A 1 91 ? 11.171 -2.292 4.395 1.00 94.25 91 ASN A N 1
ATOM 743 C CA . ASN A 1 91 ? 12.581 -2.287 4.009 1.00 94.25 91 ASN A CA 1
ATOM 744 C C . ASN A 1 91 ? 13.505 -2.625 5.187 1.00 94.25 91 ASN A C 1
ATOM 746 O O . ASN A 1 91 ? 14.697 -2.366 5.112 1.00 94.25 91 ASN A O 1
ATOM 750 N N . GLU A 1 92 ? 12.962 -3.173 6.279 1.00 90.31 92 GLU A N 1
ATOM 751 C CA . GLU A 1 92 ? 13.718 -3.592 7.469 1.00 90.31 92 GLU A CA 1
ATOM 752 C C . GLU A 1 92 ? 14.595 -2.478 8.087 1.00 90.31 92 GLU A C 1
ATOM 754 O O . GLU A 1 92 ? 15.574 -2.748 8.776 1.00 90.31 92 GLU A O 1
ATOM 759 N N . GLY A 1 93 ? 14.224 -1.208 7.881 1.00 77.06 93 GLY A N 1
ATOM 760 C CA . GLY A 1 93 ? 14.985 -0.044 8.348 1.00 77.06 93 GLY A CA 1
ATOM 761 C C . GLY A 1 93 ? 16.266 0.254 7.556 1.00 77.06 93 GLY A C 1
ATOM 762 O O . GLY A 1 93 ? 17.080 1.064 8.006 1.00 77.06 93 GLY A O 1
ATOM 763 N N . GLU A 1 94 ? 16.459 -0.378 6.396 1.00 79.00 94 GLU A N 1
ATOM 764 C CA . GLU A 1 94 ? 17.586 -0.103 5.505 1.00 79.00 94 GLU A CA 1
ATOM 765 C C . GLU A 1 94 ? 17.548 1.328 4.953 1.00 79.00 94 GLU A C 1
ATOM 767 O O . GLU A 1 94 ? 16.489 1.911 4.711 1.00 79.00 94 GLU A O 1
ATOM 772 N N . LYS A 1 95 ? 18.734 1.908 4.723 1.00 72.50 95 LYS A N 1
ATOM 773 C CA . LYS A 1 95 ? 18.859 3.289 4.212 1.00 72.50 95 LYS A CA 1
ATOM 774 C C . LYS A 1 95 ? 18.424 3.432 2.754 1.00 72.50 95 LYS A C 1
ATOM 776 O O . LYS A 1 95 ? 18.028 4.520 2.336 1.00 72.50 95 LYS A O 1
ATOM 781 N N . GLU A 1 96 ? 18.560 2.366 1.974 1.00 82.06 96 GLU A N 1
ATOM 782 C CA . GLU A 1 96 ? 18.146 2.333 0.576 1.00 82.06 96 GLU A CA 1
ATOM 783 C C . GLU A 1 96 ? 16.815 1.601 0.444 1.00 82.06 96 GLU A C 1
ATOM 785 O O . GLU A 1 96 ? 16.645 0.486 0.935 1.00 82.06 96 GLU A O 1
ATOM 790 N N . ILE A 1 97 ? 15.866 2.224 -0.253 1.00 88.81 97 ILE A N 1
ATOM 791 C CA . ILE A 1 97 ? 14.547 1.633 -0.454 1.00 88.81 97 ILE A CA 1
ATOM 792 C C . ILE A 1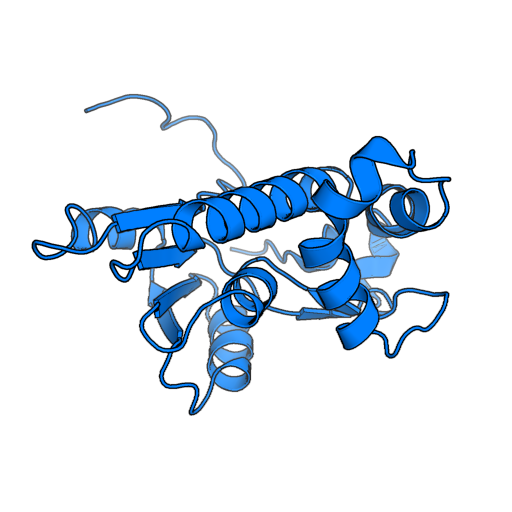 97 ? 14.611 0.651 -1.615 1.00 88.81 97 ILE A C 1
ATOM 794 O O . ILE A 1 97 ? 14.809 1.037 -2.769 1.00 88.81 97 ILE A O 1
ATOM 798 N N . VAL A 1 98 ? 14.347 -0.615 -1.319 1.00 93.44 98 VAL A N 1
ATOM 799 C CA . VAL A 1 98 ? 14.235 -1.675 -2.325 1.00 93.44 98 VAL A CA 1
ATOM 800 C C . VAL A 1 98 ? 12.775 -1.917 -2.687 1.00 93.44 98 VAL A C 1
ATOM 802 O O . VAL A 1 98 ? 12.448 -2.145 -3.851 1.00 93.44 98 VAL A O 1
ATOM 805 N N . PHE A 1 99 ? 11.873 -1.830 -1.712 1.00 96.44 99 PHE A N 1
ATOM 806 C CA . PHE A 1 99 ? 10.458 -2.123 -1.887 1.00 96.44 99 PHE A CA 1
ATOM 807 C C . PHE A 1 99 ? 9.589 -0.914 -1.563 1.00 96.44 99 PHE A C 1
ATOM 809 O O . PHE A 1 99 ? 9.677 -0.322 -0.488 1.00 96.44 99 PHE A O 1
ATOM 816 N N . TYR A 1 100 ? 8.684 -0.584 -2.481 1.00 97.06 100 TYR A N 1
ATOM 817 C CA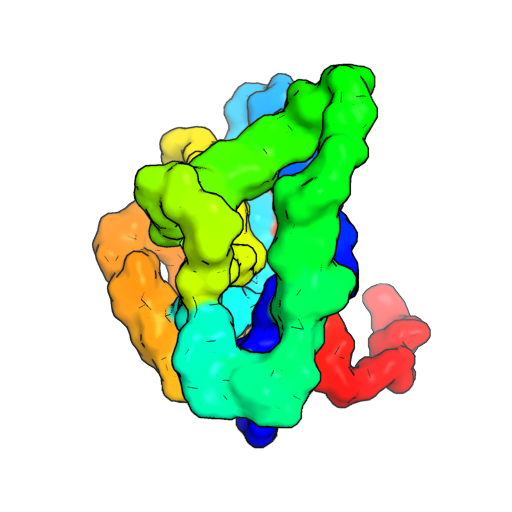 . TYR A 1 100 ? 7.712 0.485 -2.293 1.00 97.06 100 TYR A CA 1
ATOM 818 C C . TYR A 1 100 ? 6.298 -0.081 -2.113 1.00 97.06 100 TYR A C 1
ATOM 820 O O . TYR A 1 100 ? 5.835 -0.845 -2.973 1.00 97.06 100 TYR A O 1
ATOM 828 N N . PRO A 1 101 ? 5.582 0.271 -1.027 1.00 97.25 101 PRO A N 1
ATOM 829 C CA . PRO A 1 101 ? 4.212 -0.172 -0.828 1.00 97.25 101 PRO A CA 1
ATOM 830 C C . PRO A 1 101 ? 3.248 0.664 -1.680 1.00 97.25 101 PRO A C 1
ATOM 832 O O . PRO A 1 101 ? 3.217 1.891 -1.613 1.00 97.25 101 PRO A O 1
ATOM 835 N N . GLY A 1 102 ? 2.409 -0.014 -2.458 1.00 96.06 102 GLY A N 1
ATOM 836 C CA . GLY A 1 102 ? 1.222 0.579 -3.064 1.00 96.06 102 GLY A CA 1
ATOM 837 C C . GLY A 1 102 ? 0.110 0.818 -2.040 1.00 96.06 102 GLY A C 1
ATOM 838 O O . GLY A 1 102 ? 0.146 0.316 -0.909 1.00 96.06 102 GLY A O 1
ATOM 839 N N . SER A 1 103 ? -0.930 1.536 -2.464 1.00 95.81 103 SER A N 1
ATOM 840 C CA . SER A 1 103 ? -2.070 1.888 -1.614 1.00 95.81 103 SER A CA 1
ATOM 841 C C . SER A 1 103 ? -2.742 0.703 -0.902 1.00 95.81 103 SER A C 1
ATOM 843 O O . SER A 1 103 ? -3.015 0.862 0.290 1.00 95.81 103 SER A O 1
ATOM 845 N N . PRO A 1 104 ? -2.934 -0.499 -1.493 1.00 96.81 104 PRO A N 1
ATOM 846 C CA . PRO A 1 104 ? -3.577 -1.603 -0.777 1.00 96.81 104 PRO A CA 1
ATOM 847 C C . PRO A 1 104 ? -2.795 -2.047 0.460 1.00 96.81 104 PRO A C 1
ATOM 849 O O . PRO A 1 104 ? -3.388 -2.366 1.488 1.00 96.81 104 PRO A O 1
ATOM 852 N N . VAL A 1 105 ? -1.461 -2.050 0.376 1.00 97.88 105 VAL A N 1
ATOM 853 C CA . VAL A 1 105 ? -0.588 -2.451 1.488 1.00 97.88 105 VAL A CA 1
ATOM 854 C C . VAL A 1 105 ? -0.588 -1.380 2.566 1.00 97.88 105 VAL A C 1
ATOM 856 O O . VAL A 1 105 ? -0.793 -1.714 3.730 1.00 97.88 105 VAL A O 1
ATOM 859 N N . LEU A 1 106 ? -0.454 -0.107 2.181 1.00 97.81 106 LEU A N 1
ATOM 860 C CA . LEU A 1 106 ? -0.540 1.018 3.115 1.00 97.81 106 LEU A CA 1
ATOM 861 C C . LEU A 1 106 ? -1.859 0.998 3.886 1.00 97.81 106 LEU A C 1
ATOM 863 O O . LEU A 1 106 ? -1.871 0.978 5.113 1.00 97.81 106 LEU A O 1
ATOM 867 N N . ILE A 1 107 ? -2.980 0.926 3.166 1.00 97.69 107 ILE A N 1
ATOM 868 C CA . ILE A 1 107 ? -4.311 0.890 3.770 1.00 97.69 107 ILE A CA 1
ATOM 869 C C . ILE A 1 107 ? -4.420 -0.304 4.713 1.00 97.69 107 ILE A C 1
ATOM 871 O O . ILE A 1 107 ? -4.828 -0.132 5.861 1.00 97.69 107 ILE A O 1
ATOM 875 N N . ARG A 1 108 ? -4.035 -1.505 4.260 1.00 97.75 108 ARG A N 1
ATOM 876 C CA . ARG A 1 108 ? -4.181 -2.729 5.050 1.00 97.75 108 ARG A CA 1
ATOM 877 C C . ARG A 1 108 ? -3.394 -2.694 6.361 1.00 97.75 108 ARG A C 1
ATOM 879 O O . ARG A 1 108 ? -3.915 -3.178 7.368 1.00 97.75 108 ARG A O 1
ATOM 886 N N . GLN A 1 109 ? -2.186 -2.136 6.365 1.00 97.69 109 GLN A N 1
ATOM 887 C CA . GLN A 1 109 ? -1.373 -2.006 7.582 1.00 97.69 109 GLN A CA 1
ATOM 888 C C . GLN A 1 109 ? -2.005 -1.054 8.611 1.00 97.69 109 GLN A C 1
ATOM 890 O O . GLN A 1 109 ? -1.833 -1.242 9.811 1.00 97.69 109 GLN A O 1
ATOM 895 N N . LEU A 1 110 ? -2.794 -0.076 8.159 1.00 97.44 110 LEU A N 1
ATOM 896 C CA . LEU A 1 110 ? -3.433 0.922 9.022 1.00 97.44 110 LEU A CA 1
ATOM 897 C C . LEU A 1 110 ? -4.812 0.493 9.561 1.00 97.44 110 LEU A C 1
ATOM 899 O O . LEU A 1 110 ? -5.313 1.095 10.514 1.00 97.44 110 LEU A O 1
ATOM 903 N N . LEU A 1 111 ? -5.460 -0.513 8.960 1.00 97.00 111 LEU A N 1
ATOM 904 C CA . LEU A 1 111 ? -6.814 -0.941 9.339 1.00 97.00 111 LEU A CA 1
ATOM 905 C C . LEU A 1 111 ? -6.880 -1.541 10.754 1.00 97.00 111 LEU A C 1
ATOM 907 O O . LEU A 1 111 ? -6.075 -2.396 11.124 1.00 97.00 111 LEU A O 1
ATOM 911 N N . ARG A 1 112 ? -7.931 -1.205 11.515 1.00 97.00 112 ARG A N 1
ATOM 912 C CA . ARG A 1 112 ? -8.277 -1.908 12.768 1.00 97.00 112 ARG A CA 1
ATOM 913 C C . ARG A 1 112 ? -8.999 -3.215 12.446 1.00 97.00 112 ARG A C 1
ATOM 915 O O . ARG A 1 112 ? -9.528 -3.380 11.351 1.00 97.00 112 ARG A O 1
ATOM 922 N N . LYS A 1 113 ? -9.127 -4.119 13.425 1.00 96.69 113 LYS A N 1
ATOM 923 C CA . LYS A 1 113 ? -9.756 -5.449 13.253 1.00 96.69 113 LYS A CA 1
ATOM 924 C C . LYS A 1 113 ? -11.160 -5.410 12.620 1.00 96.69 113 LYS A C 1
ATOM 926 O O . LYS A 1 113 ? -11.519 -6.324 11.874 1.00 96.69 113 LYS A O 1
ATOM 931 N N . GLN A 1 114 ? -11.966 -4.378 12.896 1.00 94.94 114 GLN A N 1
ATOM 932 C CA . GLN A 1 114 ? -13.310 -4.235 12.314 1.00 94.94 114 GLN A CA 1
ATOM 933 C C . GLN A 1 114 ? -13.341 -3.611 10.911 1.00 94.94 114 GLN A C 1
ATOM 935 O O . GLN A 1 114 ? -14.346 -3.744 10.212 1.00 94.94 114 GLN A O 1
ATOM 940 N N . ASP A 1 115 ? -12.267 -2.946 10.486 1.00 96.00 115 ASP A N 1
ATOM 941 C CA . ASP A 1 115 ? -12.229 -2.246 9.205 1.00 96.00 115 ASP A CA 1
ATOM 942 C C . ASP A 1 115 ? -11.922 -3.225 8.064 1.00 96.00 115 ASP A C 1
ATOM 944 O O . ASP A 1 115 ? -11.392 -4.327 8.275 1.00 96.00 115 ASP A O 1
ATOM 948 N N . ARG A 1 116 ? -12.299 -2.857 6.837 1.00 95.88 116 ARG A N 1
ATOM 949 C CA . ARG A 1 116 ? -12.165 -3.726 5.654 1.00 95.88 116 ARG A CA 1
ATOM 950 C C . ARG A 1 116 ? -11.571 -2.987 4.460 1.00 95.88 116 ARG A C 1
ATOM 952 O O . ARG A 1 116 ? -11.878 -1.818 4.248 1.00 95.88 116 ARG A O 1
ATOM 959 N N . LEU A 1 117 ? -10.813 -3.702 3.636 1.00 96.56 117 LEU A N 1
ATOM 960 C CA . LEU A 1 117 ? -10.308 -3.256 2.339 1.00 96.56 117 LEU A CA 1
ATOM 961 C C . LEU A 1 117 ? -10.980 -4.055 1.217 1.00 96.56 117 LEU A C 1
ATOM 963 O O . LEU A 1 117 ? -11.109 -5.276 1.287 1.00 96.56 117 LEU A O 1
ATOM 967 N N . THR A 1 118 ? -11.418 -3.368 0.170 1.00 95.62 118 THR A N 1
ATOM 968 C CA . THR A 1 118 ? -11.745 -3.957 -1.131 1.00 95.62 118 THR A CA 1
ATOM 969 C C . THR A 1 118 ? -10.771 -3.388 -2.149 1.00 95.62 118 THR A C 1
ATOM 971 O O . THR A 1 118 ? -10.825 -2.197 -2.428 1.00 95.62 118 THR A O 1
ATOM 974 N N . ALA A 1 119 ? -9.866 -4.220 -2.650 1.00 95.56 119 ALA A N 1
ATOM 975 C CA . ALA A 1 119 ? -8.847 -3.846 -3.620 1.00 95.56 119 ALA A CA 1
ATOM 976 C C . ALA A 1 119 ? -9.243 -4.398 -4.995 1.00 95.56 119 ALA A C 1
ATOM 978 O O . ALA A 1 119 ? -9.450 -5.604 -5.144 1.00 95.56 119 ALA A O 1
ATOM 979 N N . ILE A 1 120 ? -9.411 -3.517 -5.972 1.00 94.06 120 ILE A N 1
ATOM 980 C CA . ILE A 1 120 ? -9.881 -3.847 -7.315 1.00 94.06 120 ILE A CA 1
ATOM 981 C C . ILE A 1 120 ? -8.731 -3.637 -8.291 1.00 94.06 120 ILE A C 1
ATOM 983 O O . ILE A 1 120 ? -8.068 -2.603 -8.264 1.00 94.06 120 ILE A O 1
ATOM 987 N N . GLU A 1 121 ? -8.502 -4.631 -9.137 1.00 93.06 121 GLU A N 1
ATOM 988 C CA . GLU A 1 121 ? -7.512 -4.573 -10.204 1.00 93.06 121 GLU A CA 1
ATOM 989 C C . GLU A 1 121 ? -8.128 -5.130 -11.489 1.00 93.06 121 GLU A C 1
ATOM 991 O O . GLU A 1 121 ? -8.798 -6.162 -11.461 1.00 93.06 121 GLU A O 1
ATOM 996 N N . LEU A 1 122 ? -7.916 -4.437 -12.607 1.00 92.19 122 LEU A N 1
ATOM 997 C CA . LEU A 1 122 ? -8.464 -4.791 -13.917 1.00 92.19 122 LEU A CA 1
ATOM 998 C C . LEU A 1 122 ? -7.482 -5.642 -14.735 1.00 92.19 122 LEU A C 1
ATOM 1000 O O . LEU A 1 122 ? -7.896 -6.420 -15.592 1.00 92.19 122 LEU A O 1
ATOM 1004 N N . HIS A 1 123 ? -6.176 -5.484 -14.519 1.00 91.00 123 HIS A N 1
ATOM 1005 C CA . HIS A 1 123 ? -5.152 -6.237 -15.228 1.00 91.00 123 HIS A CA 1
ATOM 1006 C C . HIS A 1 123 ? -5.002 -7.641 -14.629 1.00 91.00 123 HIS A C 1
ATOM 1008 O O . HIS A 1 123 ? -4.553 -7.801 -13.497 1.00 91.00 123 HIS A O 1
ATOM 1014 N N . SER A 1 124 ? -5.329 -8.676 -15.409 1.00 93.38 124 SER A N 1
ATOM 1015 C CA . SER A 1 124 ? -5.401 -10.066 -14.930 1.00 93.38 124 SER A CA 1
ATOM 1016 C C . SER A 1 124 ? -4.134 -10.552 -14.221 1.00 93.38 124 SER A C 1
ATOM 1018 O O . SER A 1 124 ? -4.234 -11.184 -13.171 1.00 93.38 124 SER A O 1
ATOM 1020 N N . GLU A 1 125 ? -2.942 -10.258 -14.742 1.00 93.81 125 GLU A N 1
ATOM 1021 C CA . GLU A 1 125 ? -1.703 -10.701 -14.091 1.00 93.81 125 GLU A CA 1
ATOM 1022 C C . GLU A 1 125 ? -1.429 -9.938 -12.790 1.00 93.81 125 GLU A C 1
ATOM 1024 O O . GLU A 1 125 ? -0.991 -10.539 -11.810 1.00 93.81 125 GLU A O 1
ATOM 1029 N N . ASP A 1 126 ? -1.738 -8.637 -12.754 1.00 93.88 126 ASP A N 1
ATOM 1030 C CA . ASP A 1 126 ? -1.520 -7.818 -11.556 1.00 93.88 126 ASP A CA 1
ATOM 1031 C C . ASP A 1 126 ? -2.507 -8.226 -10.460 1.00 93.88 126 ASP A C 1
ATOM 1033 O O . ASP A 1 126 ? -2.125 -8.381 -9.299 1.00 93.88 126 ASP A O 1
ATOM 1037 N N . TYR A 1 127 ? -3.749 -8.524 -10.854 1.00 96.19 127 TYR A N 1
ATOM 1038 C CA . TYR A 1 127 ? -4.756 -9.123 -9.990 1.00 96.19 127 TYR A CA 1
ATOM 1039 C C . TYR A 1 127 ? -4.251 -10.419 -9.351 1.00 96.19 127 TYR A C 1
ATOM 1041 O O . TYR A 1 127 ? -4.400 -10.587 -8.143 1.00 96.19 127 TYR A O 1
ATOM 1049 N N . HIS A 1 128 ? -3.642 -11.335 -10.109 1.00 97.50 128 HIS A N 1
ATOM 1050 C CA . HIS A 1 128 ? -3.150 -12.593 -9.539 1.00 97.50 128 HIS A CA 1
ATOM 1051 C C . HIS A 1 128 ? -2.021 -12.373 -8.525 1.00 97.50 128 HIS A C 1
ATOM 1053 O O . HIS A 1 128 ? -2.005 -13.030 -7.478 1.00 97.50 128 HIS A O 1
ATOM 1059 N N . VAL A 1 129 ? -1.117 -11.424 -8.787 1.00 97.50 129 VAL A N 1
ATOM 1060 C CA . VAL A 1 129 ? -0.067 -11.030 -7.833 1.00 97.50 129 VAL A CA 1
ATOM 1061 C C . VAL A 1 129 ? -0.688 -10.453 -6.558 1.00 97.50 129 VAL A C 1
ATOM 1063 O O . VAL A 1 129 ? -0.363 -10.899 -5.453 1.00 97.50 129 VAL A O 1
ATOM 1066 N N . LEU A 1 130 ? -1.635 -9.524 -6.700 1.00 97.50 130 LEU A N 1
ATOM 1067 C CA . LEU A 1 130 ? -2.332 -8.880 -5.588 1.00 97.50 130 LEU A CA 1
ATOM 1068 C C . LEU A 1 130 ? -3.180 -9.871 -4.771 1.00 97.50 130 LEU A C 1
ATOM 1070 O O . LEU A 1 130 ? -3.158 -9.856 -3.540 1.00 97.50 130 LEU A O 1
ATOM 1074 N N . ALA A 1 131 ? -3.908 -10.767 -5.437 1.00 97.94 131 ALA A N 1
ATOM 1075 C CA . ALA A 1 131 ? -4.736 -11.786 -4.800 1.00 97.94 131 ALA A CA 1
ATOM 1076 C C . ALA A 1 131 ? -3.883 -12.768 -3.993 1.00 97.94 131 ALA A C 1
ATOM 1078 O O . ALA A 1 131 ? -4.230 -13.097 -2.859 1.00 97.94 131 ALA A O 1
ATOM 1079 N N . LYS A 1 132 ? -2.728 -13.181 -4.534 1.00 98.19 132 LYS A N 1
ATOM 1080 C CA . LYS A 1 132 ? -1.759 -14.003 -3.800 1.00 98.19 132 LYS A CA 1
ATOM 1081 C C . LYS A 1 132 ? -1.217 -13.265 -2.575 1.00 98.19 132 LYS A C 1
ATOM 1083 O O . LYS A 1 132 ? -1.117 -13.867 -1.509 1.00 98.19 132 LYS A O 1
ATOM 1088 N N . LYS A 1 133 ? -0.910 -11.968 -2.706 1.00 97.50 133 LYS A N 1
ATOM 1089 C CA . LYS A 1 133 ? -0.392 -11.120 -1.616 1.00 97.50 133 LYS A CA 1
ATOM 1090 C C . LYS A 1 133 ? -1.337 -11.067 -0.411 1.00 97.50 133 LYS A C 1
ATOM 1092 O O . LYS A 1 133 ? -0.861 -11.107 0.719 1.00 97.50 133 LYS A O 1
ATOM 1097 N N . PHE A 1 134 ? -2.645 -10.995 -0.652 1.00 98.00 134 PHE A N 1
ATOM 1098 C CA . PHE A 1 134 ? -3.675 -10.920 0.394 1.00 98.00 134 PHE A CA 1
ATOM 1099 C C . PHE A 1 134 ? -4.411 -12.246 0.637 1.00 98.00 134 PHE A C 1
ATOM 1101 O O . PHE A 1 134 ? -5.473 -12.269 1.261 1.00 98.00 134 PHE A O 1
ATOM 1108 N N . SER A 1 135 ? -3.868 -13.369 0.163 1.00 97.44 135 SER A N 1
ATOM 1109 C CA . SER A 1 135 ? -4.485 -14.679 0.363 1.00 97.44 135 SER A CA 1
ATOM 1110 C C . SER A 1 135 ? -4.598 -15.009 1.855 1.00 97.44 135 SER A C 1
ATOM 1112 O O . SER A 1 135 ? -3.607 -14.992 2.580 1.00 97.44 135 SER A O 1
ATOM 1114 N N . GLY A 1 136 ? -5.812 -15.324 2.314 1.00 96.25 136 GLY A N 1
ATOM 1115 C CA . GLY A 1 136 ? -6.099 -15.643 3.719 1.00 96.25 136 GLY A CA 1
ATOM 1116 C C . GLY A 1 136 ? -6.276 -14.430 4.642 1.00 96.25 136 GLY A C 1
ATOM 1117 O O . GLY A 1 136 ? -6.621 -14.601 5.811 1.00 96.25 136 GLY A O 1
ATOM 1118 N N . ASP A 1 137 ? -6.104 -13.206 4.143 1.00 97.56 137 ASP A N 1
ATOM 1119 C CA . ASP A 1 137 ? -6.319 -11.997 4.934 1.00 97.56 137 ASP A CA 1
ATOM 1120 C C . ASP A 1 137 ? -7.811 -11.649 5.028 1.00 97.56 137 ASP A C 1
ATOM 1122 O O . ASP A 1 137 ? -8.401 -11.066 4.120 1.00 97.56 137 ASP A O 1
ATOM 1126 N N . TYR A 1 138 ? -8.428 -11.963 6.167 1.00 95.69 138 TYR A N 1
ATOM 1127 C CA . TYR A 1 138 ? -9.864 -11.761 6.393 1.00 95.69 138 TYR A CA 1
ATOM 1128 C C . TYR A 1 138 ? -10.330 -10.294 6.291 1.00 95.69 138 TYR A C 1
ATOM 1130 O O . TYR A 1 138 ? -11.536 -10.037 6.182 1.00 95.69 138 TYR A O 1
ATOM 1138 N N . GLN A 1 139 ? -9.413 -9.321 6.369 1.00 96.69 139 GLN A N 1
ATOM 1139 C CA . GLN A 1 139 ? -9.750 -7.901 6.250 1.00 96.69 139 GLN A CA 1
ATOM 1140 C C . GLN A 1 139 ? -9.776 -7.413 4.800 1.00 96.69 139 GLN A C 1
ATOM 1142 O O . GLN A 1 139 ? -10.356 -6.353 4.547 1.00 96.69 139 GLN A O 1
ATOM 1147 N N . THR A 1 140 ? -9.206 -8.173 3.863 1.00 97.50 140 THR A N 1
ATOM 1148 C CA . THR A 1 140 ? -8.994 -7.744 2.480 1.00 97.50 140 THR A CA 1
ATOM 1149 C C . THR A 1 140 ? -9.766 -8.621 1.505 1.00 97.50 140 THR A C 1
ATOM 1151 O O . THR A 1 140 ? -9.684 -9.844 1.527 1.00 97.50 140 THR A O 1
ATOM 1154 N N . LYS A 1 141 ? -10.507 -7.985 0.597 1.00 96.50 141 LYS A N 1
ATOM 1155 C CA . LYS A 1 141 ? -11.113 -8.641 -0.563 1.00 96.50 141 LYS A CA 1
ATOM 1156 C C . LYS A 1 141 ? -10.449 -8.119 -1.828 1.00 96.50 141 LYS A C 1
ATOM 1158 O O . LYS A 1 141 ? -10.502 -6.917 -2.070 1.00 96.50 141 LYS A O 1
ATOM 1163 N N . VAL A 1 142 ? -9.881 -9.010 -2.636 1.00 97.19 142 VAL A N 1
ATOM 1164 C CA . VAL A 1 142 ? -9.302 -8.661 -3.940 1.00 97.19 142 VAL A CA 1
ATOM 1165 C C . VAL A 1 142 ? -10.279 -9.041 -5.053 1.00 97.19 142 VAL A C 1
ATOM 1167 O O . VAL A 1 142 ? -10.802 -10.157 -5.057 1.00 97.19 142 VAL A O 1
ATOM 1170 N N . LEU A 1 143 ? -10.556 -8.117 -5.972 1.00 95.50 143 LEU A N 1
ATOM 1171 C CA . LEU A 1 143 ? -11.521 -8.285 -7.060 1.00 95.50 143 LEU A CA 1
ATOM 1172 C C . LEU A 1 143 ? -10.854 -8.042 -8.417 1.00 95.50 143 LEU A C 1
ATOM 1174 O O . LEU A 1 143 ? -10.193 -7.025 -8.597 1.00 95.50 143 LEU A O 1
ATOM 1178 N N . HIS A 1 144 ? -11.080 -8.952 -9.366 1.00 95.50 144 HIS A N 1
ATOM 1179 C CA . HIS A 1 144 ? -10.710 -8.763 -10.768 1.00 95.50 144 HIS A CA 1
ATOM 1180 C C . HIS A 1 144 ? -11.879 -8.102 -11.503 1.00 95.50 144 HIS A C 1
ATOM 1182 O O . HIS A 1 144 ? -12.771 -8.796 -11.992 1.00 95.50 144 HIS A O 1
ATOM 1188 N N . LEU A 1 145 ? -11.9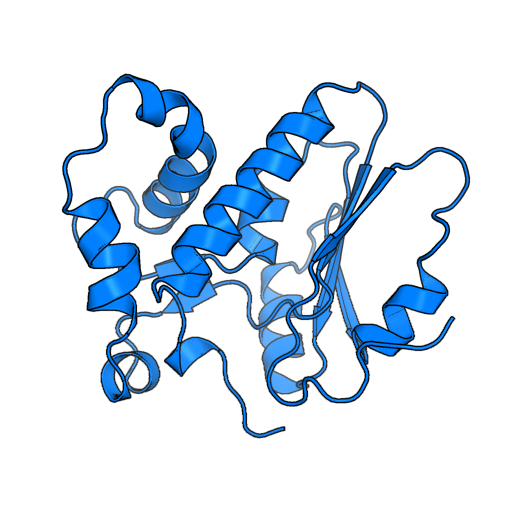45 -6.772 -11.474 1.00 91.56 145 LEU A N 1
ATOM 1189 C CA . LEU A 1 145 ? -13.057 -5.986 -12.016 1.00 91.56 145 LEU A CA 1
ATOM 1190 C C . LEU A 1 145 ? -12.551 -4.648 -12.553 1.00 91.56 145 LEU A C 1
ATOM 1192 O O . LEU A 1 145 ? -11.474 -4.181 -12.196 1.00 91.56 145 LEU A O 1
ATOM 1196 N N . ASP A 1 146 ? -13.383 -3.995 -13.357 1.00 87.00 146 ASP A N 1
ATOM 1197 C CA . ASP A 1 146 ? -13.217 -2.577 -13.652 1.00 87.00 146 ASP A CA 1
ATOM 1198 C C . ASP A 1 146 ? -13.576 -1.747 -12.406 1.00 87.00 146 ASP A C 1
ATOM 1200 O O . ASP A 1 146 ? -14.687 -1.846 -11.872 1.00 87.00 146 ASP A O 1
ATOM 1204 N N . GLY A 1 147 ? -12.625 -0.936 -11.935 1.00 80.00 147 GLY A N 1
ATOM 1205 C CA . GLY A 1 147 ? -12.768 -0.110 -10.738 1.00 80.00 147 GLY A CA 1
ATOM 1206 C C . GLY A 1 147 ? -13.901 0.915 -10.808 1.00 80.00 147 GLY A C 1
ATOM 1207 O O . GLY A 1 147 ? -14.534 1.190 -9.786 1.00 80.00 147 GLY A O 1
ATOM 1208 N N . TRP A 1 148 ? -14.205 1.439 -11.998 1.00 78.25 148 TRP A N 1
ATOM 1209 C CA . TRP A 1 148 ? -15.309 2.375 -12.214 1.00 78.25 148 TRP A CA 1
ATOM 1210 C C . TRP A 1 148 ? -16.659 1.674 -12.145 1.00 78.25 148 TRP A C 1
ATOM 1212 O O . TRP A 1 148 ? -17.564 2.141 -11.452 1.00 78.25 148 TRP A O 1
ATOM 1222 N N . LEU A 1 149 ? -16.788 0.517 -12.801 1.00 78.19 149 LEU A N 1
ATOM 1223 C CA . LEU A 1 149 ? -18.019 -0.279 -12.738 1.00 78.19 149 LEU A CA 1
ATOM 1224 C C . LEU A 1 149 ? -18.278 -0.801 -11.319 1.00 78.19 149 LEU A C 1
ATOM 1226 O O . LEU A 1 149 ? -19.417 -0.810 -10.846 1.00 78.19 149 LEU A O 1
ATOM 1230 N N . ALA A 1 150 ? -17.219 -1.194 -10.612 1.00 74.69 150 ALA A N 1
ATOM 1231 C CA . ALA A 1 150 ? -17.313 -1.686 -9.246 1.00 74.69 150 ALA A CA 1
ATOM 1232 C C . ALA A 1 150 ? -17.765 -0.597 -8.260 1.00 74.69 150 ALA A C 1
ATOM 1234 O O . ALA A 1 150 ? -18.513 -0.901 -7.325 1.00 74.69 150 ALA A O 1
ATOM 1235 N N . LEU A 1 151 ? -17.378 0.666 -8.470 1.00 72.56 151 LEU A N 1
ATOM 1236 C CA . LEU A 1 151 ? -17.734 1.773 -7.580 1.00 72.56 151 LEU A CA 1
ATOM 1237 C C . LEU A 1 151 ? -19.257 1.953 -7.458 1.00 72.56 151 LEU A C 1
ATOM 1239 O O . LEU A 1 151 ? -19.769 2.050 -6.341 1.00 72.56 151 LEU A O 1
ATOM 1243 N N . ASN A 1 152 ? -19.984 1.874 -8.578 1.00 68.75 152 ASN A N 1
ATOM 1244 C CA . ASN A 1 152 ? -21.452 1.959 -8.611 1.00 68.75 152 ASN A CA 1
ATOM 1245 C C . ASN A 1 152 ? -22.136 0.815 -7.849 1.00 68.75 152 ASN A C 1
ATOM 1247 O O . ASN A 1 152 ? -23.217 0.987 -7.300 1.00 68.75 152 ASN A O 1
ATOM 1251 N N . SER A 1 153 ? -21.504 -0.359 -7.783 1.00 65.31 153 SER A N 1
ATOM 1252 C CA . SER A 1 153 ? -22.036 -1.509 -7.038 1.00 65.31 153 SER A CA 1
ATOM 1253 C C . SER A 1 153 ? -21.759 -1.441 -5.530 1.00 65.31 153 SER A C 1
ATOM 1255 O O . SER A 1 153 ? -22.372 -2.162 -4.737 1.00 65.31 153 SER A O 1
ATOM 1257 N N . HIS A 1 154 ? -20.814 -0.591 -5.123 1.00 63.84 154 HIS A N 1
ATOM 1258 C CA . HIS A 1 154 ? -20.357 -0.471 -3.742 1.00 63.84 154 HIS A CA 1
ATOM 1259 C C . HIS A 1 154 ? -20.854 0.792 -3.032 1.00 63.84 154 HIS A C 1
ATOM 1261 O O . HIS A 1 154 ? -20.717 0.881 -1.806 1.00 63.84 154 HIS A O 1
ATOM 1267 N N . LEU A 1 155 ? -21.446 1.731 -3.773 1.00 67.12 155 LEU A N 1
ATOM 1268 C CA . LEU A 1 155 ? -22.026 2.963 -3.251 1.00 67.12 155 LEU A CA 1
ATOM 1269 C C . LEU A 1 155 ? -23.552 3.008 -3.487 1.00 67.12 155 LEU A C 1
ATOM 1271 O O . LEU A 1 155 ? -24.002 2.674 -4.578 1.00 67.12 155 LEU A O 1
ATOM 1275 N N . PRO A 1 156 ? -24.354 3.450 -2.496 1.00 60.59 156 PRO A N 1
ATOM 1276 C CA . PRO A 1 156 ? -23.952 3.763 -1.128 1.00 60.59 156 PRO A CA 1
ATOM 1277 C C . PRO A 1 156 ? -23.602 2.484 -0.344 1.00 60.59 156 PRO A C 1
ATOM 1279 O O . PRO A 1 156 ? -24.183 1.422 -0.585 1.00 60.59 156 PRO A O 1
ATOM 1282 N N . PRO A 1 157 ? -22.672 2.555 0.625 1.00 60.03 157 PRO A N 1
ATOM 1283 C CA . PRO A 1 157 ? -22.361 1.406 1.463 1.00 60.03 157 PRO A CA 1
ATOM 1284 C C . PRO A 1 157 ? -23.613 0.915 2.197 1.00 60.03 157 PRO A C 1
ATOM 1286 O O . PRO A 1 157 ? -24.497 1.702 2.551 1.00 60.03 157 PRO A O 1
ATOM 1289 N N . LYS A 1 158 ? -23.674 -0.396 2.484 1.00 56.59 158 LYS A N 1
ATOM 1290 C CA . LYS A 1 158 ? -24.708 -0.956 3.371 1.00 56.59 158 LYS A CA 1
ATOM 1291 C C . LYS A 1 158 ? -24.786 -0.101 4.642 1.00 56.59 158 LYS A C 1
ATOM 1293 O O . LYS A 1 158 ? -23.748 0.281 5.190 1.00 56.59 158 LYS A O 1
ATOM 1298 N N . LYS A 1 159 ? -26.016 0.220 5.070 1.00 46.56 159 LYS A N 1
ATOM 1299 C CA . LYS A 1 159 ? -26.295 1.130 6.192 1.00 46.56 159 LYS A CA 1
ATOM 1300 C C . LYS A 1 159 ? -25.332 0.838 7.347 1.00 46.56 159 LYS A C 1
ATOM 1302 O O . LYS A 1 159 ? -25.252 -0.298 7.787 1.00 46.56 159 LYS A O 1
ATOM 1307 N N . SER A 1 160 ? -24.655 1.892 7.810 1.00 54.03 160 SER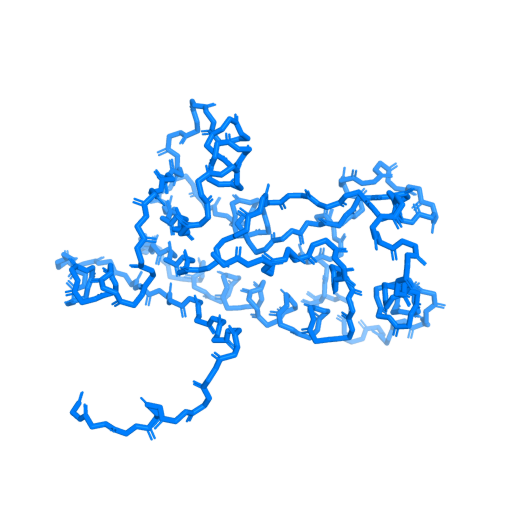 A N 1
ATOM 1308 C CA . SER A 1 160 ? -23.721 1.942 8.942 1.00 54.03 160 SER A CA 1
ATOM 1309 C C . SER A 1 160 ? -22.207 1.827 8.687 1.00 54.03 160 SER A C 1
ATOM 1311 O O . SER A 1 160 ? -21.474 1.779 9.668 1.00 54.03 160 SER A O 1
ATOM 1313 N N . VAL A 1 161 ? -21.694 1.878 7.458 1.00 59.47 161 VAL A N 1
ATOM 1314 C CA . VAL A 1 161 ? -20.231 1.864 7.212 1.00 59.47 161 VAL A CA 1
ATOM 1315 C C . VAL A 1 161 ? -19.816 3.098 6.410 1.00 59.47 161 VAL A C 1
ATOM 1317 O O . VAL A 1 161 ? -20.472 3.437 5.432 1.00 59.47 161 VAL A O 1
ATOM 1320 N N . VAL A 1 162 ? -18.760 3.799 6.837 1.00 62.81 162 VAL A N 1
ATOM 1321 C CA . VAL A 1 162 ? -18.160 4.902 6.057 1.00 62.81 162 VAL A CA 1
ATOM 1322 C C . VAL A 1 162 ? -17.284 4.294 4.962 1.00 62.81 162 VAL A C 1
ATOM 1324 O O . VAL A 1 162 ? -16.503 3.390 5.258 1.00 62.81 162 VAL A O 1
ATOM 1327 N N . SER A 1 163 ? -17.407 4.774 3.722 1.00 62.03 163 SER A N 1
ATOM 1328 C CA . SER A 1 163 ? -16.592 4.318 2.591 1.00 62.03 163 SER A CA 1
ATOM 1329 C C . SER A 1 163 ? -15.691 5.428 2.063 1.00 62.03 163 SER A C 1
ATOM 1331 O O . SER A 1 163 ? -16.161 6.536 1.826 1.00 62.03 163 SER A O 1
ATOM 1333 N N . PHE A 1 164 ? -14.407 5.119 1.878 1.00 67.75 164 PHE A N 1
ATOM 1334 C CA . PHE A 1 164 ? -13.442 5.960 1.167 1.00 67.75 164 PHE A CA 1
ATOM 1335 C C . PHE A 1 164 ? -13.020 5.236 -0.109 1.00 67.75 164 PHE A C 1
ATOM 1337 O O . PHE A 1 164 ? -12.620 4.072 -0.033 1.00 67.75 164 PHE A O 1
ATOM 1344 N N . SER A 1 165 ? -13.122 5.914 -1.251 1.00 67.19 165 SER A N 1
ATOM 1345 C CA . SER A 1 165 ? -12.738 5.360 -2.546 1.00 67.19 165 SER A CA 1
ATOM 1346 C C . SER A 1 165 ? -11.506 6.069 -3.076 1.00 67.19 165 SER A C 1
ATOM 1348 O O . SER A 1 165 ? -11.524 7.284 -3.268 1.00 67.19 165 SER A O 1
ATOM 1350 N N . LEU A 1 166 ? -10.450 5.304 -3.327 1.00 65.88 166 LEU A N 1
ATOM 1351 C CA . LEU A 1 166 ? -9.247 5.803 -3.971 1.00 65.88 166 LEU A CA 1
ATOM 1352 C C . LEU A 1 166 ? -9.392 5.603 -5.480 1.00 65.88 166 LEU A C 1
ATOM 1354 O O . LEU A 1 166 ? -9.494 4.466 -5.946 1.00 65.88 166 LEU A O 1
ATOM 1358 N N . ILE A 1 167 ? -9.468 6.705 -6.228 1.00 65.44 167 ILE A N 1
ATOM 1359 C CA . ILE A 1 167 ? -9.631 6.710 -7.685 1.00 65.44 167 ILE A CA 1
ATOM 1360 C C . ILE A 1 167 ? -8.342 7.232 -8.314 1.00 65.44 167 ILE A C 1
ATOM 1362 O O . ILE A 1 167 ? -7.970 8.385 -8.106 1.00 65.44 167 ILE A O 1
ATOM 1366 N N . HIS A 1 168 ? -7.680 6.389 -9.107 1.00 62.25 168 HIS A N 1
ATOM 1367 C CA . HIS A 1 168 ? -6.508 6.761 -9.897 1.00 62.25 168 HIS A CA 1
ATOM 1368 C C . HIS A 1 168 ? -6.817 6.569 -11.387 1.00 62.25 168 HIS A C 1
ATOM 1370 O O . HIS A 1 168 ? -6.621 5.474 -11.913 1.00 62.25 168 HIS A O 1
ATOM 1376 N N . PRO A 1 169 ? -7.312 7.594 -12.100 1.00 51.09 169 PRO A N 1
ATOM 1377 C CA . PRO A 1 169 ? -7.514 7.476 -13.534 1.00 51.09 169 PRO A CA 1
ATOM 1378 C C . PRO A 1 169 ? -6.151 7.504 -14.227 1.00 51.09 169 PRO A C 1
ATOM 1380 O O . PRO A 1 169 ? -5.498 8.544 -14.306 1.00 51.09 169 PRO A O 1
ATOM 1383 N N . LEU A 1 170 ? -5.711 6.367 -14.755 1.00 55.00 170 LEU A N 1
ATOM 1384 C CA . LEU A 1 170 ? -4.481 6.296 -15.537 1.00 55.00 170 LEU A CA 1
ATOM 1385 C C . LEU A 1 170 ? -4.861 6.195 -17.021 1.00 55.00 170 LEU A C 1
ATOM 1387 O O . LEU A 1 170 ? -5.203 5.132 -17.526 1.00 55.00 170 LEU A O 1
ATOM 1391 N N . LYS A 1 171 ? -4.807 7.364 -17.686 1.00 43.44 171 LYS A N 1
ATOM 1392 C CA . LYS A 1 171 ? -5.126 7.673 -19.101 1.00 43.44 171 LYS A CA 1
ATOM 1393 C C . LYS A 1 171 ? -6.614 7.678 -19.503 1.00 43.44 171 LYS A C 1
ATOM 1395 O O . LYS A 1 171 ? -7.075 6.793 -20.210 1.00 43.44 171 LYS A O 1
ATOM 1400 N N . ASN A 1 172 ? -7.321 8.746 -19.119 1.00 36.69 172 ASN A N 1
ATOM 1401 C CA . ASN A 1 172 ? -8.230 9.555 -19.961 1.00 36.69 172 ASN A CA 1
ATOM 1402 C C . ASN A 1 172 ? -9.017 10.533 -19.061 1.00 36.69 172 ASN A C 1
ATOM 1404 O O . ASN A 1 172 ? -9.958 10.107 -18.396 1.00 36.69 172 ASN A O 1
ATOM 1408 N N . PRO A 1 173 ? -8.692 11.839 -19.032 1.00 37.31 173 PRO A N 1
ATOM 1409 C CA . PRO A 1 173 ? -9.439 12.822 -18.239 1.00 37.31 173 PRO A CA 1
ATOM 1410 C C . PRO A 1 173 ? -10.805 13.212 -18.848 1.00 37.31 173 PRO A C 1
ATOM 1412 O O . PRO A 1 173 ? -11.446 14.134 -18.361 1.00 37.31 173 PRO A O 1
ATOM 1415 N N . VAL A 1 174 ? -11.270 12.547 -19.912 1.00 31.95 174 VAL A N 1
ATOM 1416 C CA . VAL A 1 174 ? -12.392 13.043 -20.735 1.00 31.95 174 VAL A CA 1
ATOM 1417 C C . VAL A 1 174 ? -13.783 12.700 -20.179 1.00 31.95 174 VAL A C 1
ATOM 1419 O O . VAL A 1 174 ? -14.753 13.319 -20.588 1.00 31.95 174 VAL A O 1
ATOM 1422 N N . ASN A 1 175 ? -13.910 11.819 -19.182 1.00 30.28 175 ASN A N 1
ATOM 1423 C CA . ASN A 1 175 ? -15.217 11.508 -18.573 1.00 30.28 175 ASN A CA 1
ATOM 1424 C C . ASN A 1 175 ? -15.381 12.094 -17.160 1.00 30.28 175 ASN A C 1
ATOM 1426 O O . ASN A 1 175 ? -16.060 11.522 -16.312 1.00 30.28 175 ASN A O 1
ATOM 1430 N N . PHE A 1 176 ? -14.763 13.248 -16.898 1.00 34.34 176 PHE A N 1
ATOM 1431 C CA . PHE A 1 176 ? -15.038 14.056 -15.708 1.00 34.34 176 PHE A CA 1
ATOM 1432 C C . PHE A 1 176 ? -16.165 15.040 -16.002 1.00 34.34 176 PHE A C 1
ATOM 1434 O O . PHE A 1 176 ? -15.907 16.216 -16.218 1.00 34.34 176 PHE A O 1
ATOM 1441 N N . LEU A 1 177 ? -17.392 14.530 -16.075 1.00 27.66 177 LEU A N 1
ATOM 1442 C CA . LEU A 1 177 ? -18.672 15.221 -15.887 1.00 27.66 177 LEU A CA 1
ATOM 1443 C C . LEU A 1 177 ? -19.739 14.281 -16.441 1.00 27.66 177 LEU A C 1
ATOM 1445 O O . LEU A 1 177 ? -19.702 13.968 -17.625 1.00 27.66 177 LEU A O 1
ATOM 1449 N N . VAL A 1 178 ? -20.654 13.835 -15.580 1.00 24.97 178 VAL A N 1
ATOM 1450 C CA . VAL A 1 178 ? -22.110 13.779 -15.794 1.00 24.97 178 VAL A CA 1
ATOM 1451 C C . VAL A 1 178 ? -22.727 12.768 -14.802 1.00 24.97 178 VAL A C 1
ATOM 1453 O O . VAL A 1 178 ? -22.448 11.574 -14.868 1.00 24.97 178 VAL A O 1
ATOM 1456 N N . TYR A 1 179 ? -23.582 13.342 -13.939 1.00 29.28 179 TYR A N 1
ATOM 1457 C CA . TYR A 1 179 ? -24.470 12.816 -12.882 1.00 29.28 179 TYR A CA 1
ATOM 1458 C C . TYR A 1 179 ? -23.865 12.351 -11.552 1.00 29.28 179 TYR A C 1
ATOM 1460 O O . TYR A 1 179 ? -23.261 11.262 -11.480 1.00 29.28 179 TYR A O 1
#

pLDDT: mean 86.06, std 16.87, range [24.97, 98.19]

Secondary structure (DSSP, 8-state):
----GGGTTTSHHHHHHHHHHHHHHHHHTTSSS-EEEEESS-TTSEEETTSHHHHHH-HHIIIIIHHHHSPPPHHHHHHHHHHHHHHHHHTTT-SS--EEE-HHHHHHHH--TT-EEEEEE-SHHHHHHHHHHTTT-TTEEEEES-HHHHHHHH-SPSTT-EEEEE----S-GGG----

InterPro domains:
  IPR007473 Ribosomal RNA large subunit methyltransferase J [PF04378] (32-160)
  IPR007473 Ribosomal RNA large subunit methyltransferase J [PTHR37426] (1-160)
  IPR029063 S-adenosyl-L-methionine-dependent methyltransferase superfamily [G3DSA:3.40.50.150] (1-169)
  IPR029063 S-adenosyl-L-methionine-dependent methyltransferase superfamily [SSF53335] (8-160)

Organism: Bartonella doshiae (NCBI:txid33044)

Sequence (179 aa):
MNYRHIYHAGNFADVFKHIIVTRIVEYLKRKEKAFRVIDTHAGIGIYNLSSLEAHKTGEWREGIQRFLSAPIPEDLKTLLDPWCNIIDALNEGEKEIVFYPGSPVLIRQLLRKQDRLTAIELHSEDYHVLAKKFSGDYQTKVLHLDGWLALNSHLPPKKSVVSFSLIHPLKNPVNFLVY

Radius of gyration: 16.33 Å; chains: 1; bounding box: 45×35×38 Å

=== Feature glossary ===
The record interleaves many kinds of information about one protein. Here is each kind framed as the question it answers.

Q: What does the local fold look like, residue by residue?
A: The Foldseek 3Di string encodes local tertiary geometry as a 20-letter alphabet — one character per residue — derived from the relative positions of nearby Cα atoms. Unlike the amino-acid sequence, 3Di is a direct function of the 3D structure, so two proteins with the same fold have similar 3Di strings even at low sequence identity.

Q: Which residues are in helices, strands, or loops?
A: The SS8 string is DSSP's per-residue secondary-structure call. α-helix (H) means an i→i+4 H-bond ladder; β-strand (E) means the residue participates in a β-sheet; 3₁₀ (G) and π (I) are tighter and wider helices; T/S are turns/bends; '-' is loop.

Q: How big and how compact is the whole molecule?
A: Radius of gyration (Rg) is the root-mean-square distance of Cα atoms from their centroid — a single number for overall size and compactness. A globular domain of N residues has Rg ≈ 2.2·N^0.38 Å; an extended or disordered chain has a much larger Rg. The Cα contact count is the number of residue pairs whose Cα atoms are within 8 Å and are more than four positions apart in sequence — a standard proxy for tertiary packing density. The bounding box is the smallest axis-aligned box enclosing all Cα atoms.

Q: Where is each backbone atom in 3D?
A: Structure coordinates are given as an mmCIF _atom_site loop: one row per atom with element, residue name, chain id, sequence number, and x/y/z position in Å. Only the four main-chain atoms per residue are included here; side chains are omitted to keep the record compact.

Q: What is the amino-acid chain?
A: Primary structure: the covalent order of the twenty standard amino acids along the backbone. Two proteins with the same sequence will (almost always) fold to the same structure; two with 30% identity often share a fold but not the details.

Q: What if only a Cα trace is available?
A: Three-state secondary structure (P-SEA) collapses the eight DSSP classes into helix (a), strand (b), and coil (c). P-SEA assigns these from Cα geometry alone — distances and angles — without requiring backbone oxygens, so it works on any Cα trace.

Q: What family and function is it annotated with?
A: Database cross-references. InterPro integrates a dozen domain/family signature databases into unified entries with residue-range hits. GO terms attach function/process/location labels with evidence codes. CATH codes position the fold in a four-level structural taxonomy. Organism is the NCBI-taxonomy species name.

Q: How confident is the AlphaFold model at each residue?
A: pLDDT is the predicted lDDT-Cα score: AlphaFold's confidence that the local environment of each residue (all inter-atomic distances within 15 Å) is correctly placed. It is a per-residue number between 0 and 100, with higher meaning more reliable.

Q: How mobile is each atom in the crystal?
A: B-factor (Debye–Waller factor) reflects atomic displacement in the crystal lattice. It is an experimental observable (units Å²), not a prediction; low values mean the atom is pinned down, high values mean it moves or is heterogeneous across the crystal.

Q: Which residues are buried vs exposed?
A: SASA measures how much of the protein is reachable by solvent. It is computed by rolling a water-sized probe over the atomic surface and summing the exposed area (Å²). Per-residue SASA distinguishes core (buried, low SASA) from surface (exposed, high SASA) residues; total SASA is a whole-molecule size measure.

Q: What do the diagnostic plots show?
A: Plot images: a contact map (which residues are close in 3D, as an N×N binary image), a Ramachandran scatter (backbone torsion angles, revealing secondary-structure composition at a glance), and — for AlphaFold structures — a PAE heatmap (pairwise prediction confidence).

Q: What known structures does this most resemble?
A: The Foldseek neighbor list gives the closest experimentally determined structures in the PDB, ranked by structural alignment. TM-score near 1 means near-identical fold; near 0.3 means only rough topology match. This is how one finds what a novel AlphaFold prediction most resembles in the solved-structure universe.

Q: Are the domains correctly placed relative to each other?
A: Predicted aligned error is AlphaFold's pairwise confidence. Unlike pLDDT (per-residue), PAE is per-residue-pair and captures whether two parts of the structure are correctly placed relative to each other. Units are ångströms of expected positional error.

Q: What do the rendered images show?
A: Structure images are PyMOL renders from six orthogonal camera directions. Cartoon representation draws helices as coils and strands as arrows; sticks shows the backbone as bonds; surface shows the solvent-excluded envelope. Rainbow coloring maps sequence position to hue (blue→red, N→C); chain coloring assigns a distinct color per polypeptide.

Q: What are the backbone torsion angles?
A: φ (phi) and ψ (psi) are the two rotatable backbone dihedrals per residue: φ is the C(i-1)–N–Cα–C torsion, ψ is the N–Cα–C–N(i+1) torsion, both in degrees on (−180°, 180°]. α-helical residues cluster near (−60°, −45°); β-strand residues near (−120°, +130°). A Ramachandran plot is simply a scatter of (φ, ψ) for every residue.